Protein AF-A0A939BF11-F1 (afdb_monomer_lite)

Structure (mmCIF, N/CA/C/O backbone):
data_AF-A0A939BF11-F1
#
_entry.id   AF-A0A939BF11-F1
#
loop_
_atom_site.group_PDB
_atom_site.id
_atom_site.type_symbol
_atom_site.label_atom_id
_atom_site.label_alt_id
_atom_site.label_comp_id
_atom_site.label_asym_id
_atom_site.label_entity_id
_atom_site.label_seq_id
_atom_site.pdbx_PDB_ins_code
_atom_site.Cartn_x
_atom_site.Cartn_y
_atom_site.Cartn_z
_atom_site.occupancy
_atom_site.B_iso_or_equiv
_atom_site.auth_seq_id
_atom_site.auth_comp_id
_atom_site.auth_asym_id
_atom_site.auth_atom_id
_atom_site.pdbx_PDB_model_num
ATOM 1 N N . MET A 1 1 ? -31.293 -16.081 11.036 1.00 42.66 1 MET A N 1
ATOM 2 C CA . MET A 1 1 ? -32.173 -15.444 10.023 1.00 42.66 1 MET A CA 1
ATOM 3 C C . MET A 1 1 ? -31.661 -15.610 8.581 1.00 42.66 1 MET A C 1
ATOM 5 O O . MET A 1 1 ? -32.492 -15.721 7.694 1.00 42.66 1 MET A O 1
ATOM 9 N N . VAL A 1 2 ? -30.345 -15.715 8.330 1.00 49.19 2 VAL A N 1
ATOM 10 C CA . VAL A 1 2 ? -29.764 -15.869 6.970 1.00 49.19 2 VAL A CA 1
ATOM 11 C C . VAL A 1 2 ? -29.770 -17.318 6.437 1.00 49.19 2 VAL A C 1
ATOM 13 O O . VAL A 1 2 ? -30.058 -17.538 5.260 1.00 49.19 2 VAL A O 1
ATOM 16 N N . GLU A 1 3 ? -29.568 -18.320 7.301 1.00 48.88 3 GLU A N 1
ATOM 17 C CA . GLU A 1 3 ? -29.486 -19.747 6.908 1.00 48.88 3 GLU A CA 1
ATOM 18 C C . GLU A 1 3 ? -30.780 -20.322 6.309 1.00 48.88 3 GLU A C 1
ATOM 20 O O . GLU A 1 3 ? -30.761 -21.355 5.648 1.00 48.88 3 GLU A O 1
ATOM 25 N N . ARG A 1 4 ? -31.929 -19.668 6.527 1.00 52.56 4 ARG A N 1
ATOM 26 C CA . ARG A 1 4 ? -33.222 -20.146 6.006 1.00 52.56 4 ARG A CA 1
ATOM 27 C C . ARG A 1 4 ? -33.488 -19.730 4.555 1.00 52.56 4 ARG A C 1
ATOM 29 O O . ARG A 1 4 ? -34.309 -20.366 3.907 1.00 52.56 4 ARG A O 1
ATOM 36 N N . LYS A 1 5 ? -32.818 -18.688 4.043 1.00 56.88 5 LYS A N 1
ATOM 37 C CA . LYS A 1 5 ? -32.999 -18.187 2.662 1.00 56.88 5 LYS A CA 1
ATOM 38 C C . LYS A 1 5 ? -31.872 -18.588 1.708 1.00 56.88 5 LYS A C 1
ATOM 40 O O . LYS A 1 5 ? -32.089 -18.636 0.506 1.00 56.88 5 LYS A O 1
ATOM 45 N N . SER A 1 6 ? -30.688 -18.900 2.227 1.00 54.44 6 SER A N 1
ATOM 46 C CA . SER A 1 6 ? -29.538 -19.356 1.440 1.00 54.44 6 SER A CA 1
ATOM 47 C C . SER A 1 6 ? -29.041 -20.678 2.024 1.00 54.44 6 SER A C 1
ATOM 49 O O . SER A 1 6 ? -28.914 -20.790 3.238 1.00 54.44 6 SER A O 1
ATOM 51 N N . LYS A 1 7 ? -28.778 -21.698 1.192 1.00 74.25 7 LYS A N 1
ATOM 52 C CA . LYS A 1 7 ? -28.287 -23.030 1.623 1.00 74.25 7 LYS A CA 1
ATOM 53 C C . LYS A 1 7 ? -26.824 -22.997 2.117 1.00 74.25 7 LYS A C 1
ATOM 55 O O . LYS A 1 7 ? -26.063 -23.929 1.878 1.00 74.25 7 LYS A O 1
ATOM 60 N N . ILE A 1 8 ? -26.407 -21.913 2.763 1.00 78.44 8 ILE A N 1
ATOM 61 C CA . ILE A 1 8 ? -25.051 -21.696 3.261 1.00 78.44 8 ILE A CA 1
ATOM 62 C C . ILE A 1 8 ? -25.097 -21.865 4.779 1.00 78.44 8 ILE A C 1
ATOM 64 O O . ILE A 1 8 ? -25.836 -21.158 5.461 1.00 78.44 8 ILE A O 1
ATOM 68 N N . ARG A 1 9 ? -24.324 -22.822 5.299 1.00 72.62 9 ARG A N 1
ATOM 69 C CA . ARG A 1 9 ? -24.153 -23.036 6.743 1.00 72.62 9 ARG A CA 1
ATOM 70 C C . ARG A 1 9 ? -22.986 -22.195 7.248 1.00 72.62 9 ARG A C 1
ATOM 72 O O . ARG A 1 9 ? -21.929 -22.176 6.615 1.00 72.62 9 ARG A O 1
ATOM 79 N N . CYS A 1 10 ? -23.158 -21.527 8.385 1.00 71.44 10 CYS A N 1
ATOM 80 C CA . CYS A 1 10 ? -22.063 -20.798 9.021 1.00 71.44 10 CYS A CA 1
ATOM 81 C C . CYS A 1 10 ? -21.028 -21.774 9.604 1.00 71.44 10 CYS A C 1
ATOM 83 O O . CYS A 1 10 ? -21.376 -22.742 10.277 1.00 71.44 10 CYS A O 1
ATOM 85 N N . SER A 1 11 ? -19.742 -21.517 9.352 1.00 76.00 11 SER A N 1
ATOM 86 C CA . SER A 1 11 ? -18.645 -22.292 9.939 1.00 76.00 11 SER A CA 1
ATOM 87 C C . SER A 1 11 ? -18.362 -21.789 11.353 1.00 76.00 11 SER A C 1
ATOM 89 O O . SER A 1 11 ? -18.016 -20.624 11.539 1.00 76.00 11 SER A O 1
ATOM 91 N N . THR A 1 12 ? -18.469 -22.672 12.344 1.00 73.19 12 THR A N 1
ATOM 92 C CA . THR A 1 12 ? -18.171 -22.364 13.753 1.00 73.19 12 THR A CA 1
ATOM 93 C C . THR A 1 12 ? -16.690 -22.074 13.996 1.00 73.19 12 THR A C 1
ATOM 95 O O . THR A 1 12 ? -16.358 -21.326 14.907 1.00 73.19 12 THR A O 1
ATOM 98 N N . GLU A 1 13 ? -15.797 -22.616 13.164 1.00 67.88 13 GLU A N 1
ATOM 99 C CA . GLU A 1 13 ? -14.354 -22.351 13.238 1.00 67.88 13 GLU A CA 1
ATOM 100 C C . GLU A 1 13 ? -13.993 -20.956 12.718 1.00 67.88 13 GLU A C 1
ATOM 102 O O . GLU A 1 13 ? -13.121 -20.288 13.268 1.00 67.88 13 GLU A O 1
ATOM 107 N N . LYS A 1 14 ? -14.671 -20.496 11.660 1.00 70.88 14 LYS A N 1
ATOM 108 C CA . LYS A 1 14 ? -14.382 -19.203 11.017 1.00 70.88 14 LYS A CA 1
ATOM 109 C C . LYS A 1 14 ? -15.151 -18.039 11.634 1.00 70.88 14 LYS A C 1
ATOM 111 O O . LYS A 1 14 ? -14.818 -16.886 11.375 1.00 70.88 14 LYS A O 1
ATOM 116 N N . THR A 1 15 ? -16.201 -18.312 12.405 1.00 76.38 15 THR A N 1
ATOM 117 C CA . THR A 1 15 ? -17.088 -17.288 12.964 1.00 76.38 15 THR A CA 1
ATOM 118 C C . THR A 1 15 ? -17.150 -17.426 14.481 1.00 76.38 15 THR A C 1
ATOM 120 O O . THR A 1 15 ? -17.854 -18.281 15.011 1.00 76.38 15 THR A O 1
ATOM 123 N N . LYS A 1 16 ? -16.418 -16.553 15.182 1.00 82.88 16 LYS A N 1
ATOM 124 C CA . LYS A 1 16 ? -16.353 -16.487 16.648 1.00 82.88 16 LYS A CA 1
ATOM 125 C C . LYS A 1 16 ? -16.749 -15.088 17.128 1.00 82.88 16 LYS A C 1
ATOM 127 O O . LYS A 1 16 ? -16.411 -14.094 16.490 1.00 82.88 16 LYS A O 1
ATOM 132 N N . ILE A 1 17 ? -17.441 -15.013 18.266 1.00 85.00 17 ILE A N 1
ATOM 133 C CA . ILE A 1 17 ? -17.660 -13.754 18.993 1.00 85.00 17 ILE A CA 1
ATOM 134 C C . ILE A 1 17 ? -16.383 -13.438 19.780 1.00 85.00 17 ILE A C 1
ATOM 136 O O . ILE A 1 17 ? -15.921 -14.266 20.565 1.00 85.00 17 ILE A O 1
ATOM 140 N N . ILE A 1 18 ? -15.806 -12.259 19.549 1.00 86.19 18 ILE A N 1
ATOM 141 C CA . ILE A 1 18 ? -14.527 -11.837 20.133 1.00 86.19 18 ILE A CA 1
ATOM 142 C C . ILE A 1 18 ? -14.753 -10.561 20.945 1.00 86.19 18 ILE A C 1
ATOM 144 O O . ILE A 1 18 ? -15.409 -9.630 20.475 1.00 86.19 18 ILE A O 1
ATOM 148 N N . ASP A 1 19 ? -14.186 -10.509 22.149 1.00 89.88 19 ASP A N 1
ATOM 149 C CA . ASP A 1 19 ? -14.108 -9.282 22.937 1.00 89.88 19 ASP A CA 1
ATOM 150 C C . ASP A 1 19 ? -12.901 -8.447 22.478 1.00 89.88 19 ASP A C 1
ATOM 152 O O . ASP A 1 19 ? -11.744 -8.790 22.720 1.00 89.88 19 ASP A O 1
ATOM 156 N N . LEU A 1 20 ? -13.179 -7.322 21.816 1.00 89.94 20 LEU A N 1
ATOM 157 C CA . LEU A 1 20 ? -12.156 -6.415 21.288 1.00 89.94 20 LEU A CA 1
ATOM 158 C C . LEU A 1 20 ? -11.329 -5.722 22.381 1.00 89.94 20 LEU A C 1
ATOM 160 O O . LEU A 1 20 ? -10.329 -5.082 22.057 1.00 89.94 20 LEU A O 1
ATOM 164 N N . SER A 1 21 ? -11.742 -5.775 23.651 1.00 85.88 21 SER A N 1
ATOM 165 C CA . SER A 1 21 ? -10.962 -5.216 24.760 1.00 85.88 21 SER A CA 1
ATOM 166 C C . SER A 1 21 ? -9.764 -6.090 25.140 1.00 85.88 21 SER A C 1
ATOM 168 O O . SER A 1 21 ? -8.775 -5.575 25.670 1.00 85.88 21 SER A O 1
ATOM 170 N N . THR A 1 22 ? -9.823 -7.386 24.823 1.00 85.12 22 THR A N 1
ATOM 171 C CA . THR A 1 22 ? -8.813 -8.385 25.190 1.00 85.12 22 THR A CA 1
ATOM 172 C C . THR A 1 22 ? -8.038 -8.886 23.973 1.00 85.12 22 THR A C 1
ATOM 174 O O . THR A 1 22 ? -6.806 -8.925 24.005 1.00 85.12 22 THR A O 1
ATOM 177 N N . GLU A 1 23 ? -8.734 -9.197 22.879 1.00 89.50 23 GLU A N 1
ATOM 178 C CA . GLU A 1 23 ? -8.167 -9.837 21.690 1.00 89.50 23 GLU A CA 1
ATOM 179 C C . GLU A 1 23 ? -8.281 -8.954 20.436 1.00 89.50 23 GLU A C 1
ATOM 181 O O . GLU A 1 23 ? -9.104 -8.041 20.341 1.00 89.50 23 GLU A O 1
ATOM 186 N N . PHE A 1 24 ? -7.421 -9.219 19.448 1.00 91.69 24 PHE A N 1
ATOM 187 C CA . PHE A 1 24 ? -7.563 -8.634 18.116 1.00 91.69 24 PHE A CA 1
ATOM 188 C C . PHE A 1 24 ? -8.603 -9.421 17.322 1.00 91.69 24 PHE A C 1
ATOM 190 O O . PHE A 1 24 ? -8.501 -10.639 17.208 1.00 91.69 24 PHE A O 1
ATOM 197 N N . ALA A 1 25 ? -9.555 -8.721 16.713 1.00 92.06 25 ALA A N 1
ATOM 198 C CA . ALA A 1 25 ? -10.350 -9.296 15.637 1.00 92.06 25 ALA A CA 1
ATOM 199 C C . ALA A 1 25 ? -9.620 -9.111 14.307 1.00 92.06 25 ALA A C 1
ATOM 201 O O . ALA A 1 25 ? -9.009 -8.064 14.075 1.00 92.06 25 ALA A O 1
ATOM 202 N N . GLU A 1 26 ? -9.720 -10.104 13.426 1.00 92.25 26 GLU A N 1
ATOM 203 C CA . GLU A 1 26 ? -9.163 -10.050 12.078 1.00 92.25 26 GLU A CA 1
ATOM 204 C C . GLU A 1 26 ? -10.272 -10.079 11.030 1.00 92.25 26 GLU A C 1
ATOM 206 O O . GLU A 1 26 ? -11.210 -10.872 11.109 1.00 92.25 26 GLU A O 1
ATOM 211 N N . PHE A 1 27 ? -10.174 -9.201 10.035 1.00 90.50 27 PHE A N 1
ATOM 212 C CA . PHE A 1 27 ? -11.134 -9.130 8.941 1.00 90.50 27 PHE A CA 1
ATOM 213 C C . PHE A 1 27 ? -10.505 -8.481 7.707 1.00 90.50 27 PHE A C 1
ATOM 215 O O . PHE A 1 27 ? -9.878 -7.428 7.807 1.00 90.50 27 PHE A O 1
ATOM 222 N N . LEU A 1 28 ? -10.667 -9.103 6.532 1.00 92.00 28 LEU A N 1
ATOM 223 C CA . LEU A 1 28 ? -10.177 -8.598 5.234 1.00 92.00 28 LEU A CA 1
ATOM 224 C C . LEU A 1 28 ? -8.696 -8.164 5.231 1.00 92.00 28 LEU A C 1
ATOM 226 O O . LEU A 1 28 ? -8.300 -7.201 4.569 1.00 92.00 28 LEU A O 1
ATOM 230 N N . GLY A 1 29 ? -7.859 -8.880 5.984 1.00 92.56 29 GLY A N 1
ATOM 231 C CA . GLY A 1 29 ? -6.430 -8.597 6.101 1.00 92.56 29 GLY A CA 1
ATOM 232 C C . GLY A 1 29 ? -6.078 -7.447 7.052 1.00 92.56 29 GLY A C 1
ATOM 233 O O . GLY A 1 29 ? -4.902 -7.086 7.139 1.00 92.56 29 GLY A O 1
ATOM 234 N N . PHE A 1 30 ? -7.051 -6.896 7.775 1.00 95.00 30 PHE A N 1
ATOM 235 C CA . PHE A 1 30 ? -6.853 -5.986 8.900 1.00 95.00 30 PHE A CA 1
ATOM 236 C C . PHE A 1 30 ? -6.968 -6.747 10.212 1.00 95.00 30 PHE A C 1
ATOM 238 O O . PHE A 1 30 ? -7.735 -7.702 10.305 1.00 95.00 30 PHE A O 1
ATOM 245 N N . LYS A 1 31 ? -6.263 -6.275 11.237 1.00 94.94 31 LYS A N 1
ATOM 246 C CA . LYS A 1 31 ? -6.509 -6.678 12.619 1.00 94.94 31 LYS A CA 1
ATOM 247 C C . LYS A 1 31 ? -6.709 -5.454 13.490 1.00 94.94 31 LYS A C 1
ATOM 249 O O . LYS A 1 31 ? -6.010 -4.455 13.323 1.00 94.94 31 LYS A O 1
ATOM 254 N N . PHE A 1 32 ? -7.679 -5.489 14.388 1.00 94.50 32 PHE A N 1
ATOM 255 C CA . PHE A 1 32 ? -8.021 -4.329 15.202 1.00 94.50 32 PHE A CA 1
ATOM 256 C C . PHE A 1 32 ? -8.504 -4.735 16.587 1.00 94.50 32 PHE A C 1
ATOM 258 O O . PHE A 1 32 ? -9.069 -5.810 16.776 1.00 94.50 32 PHE A O 1
ATOM 265 N N . LYS A 1 33 ? -8.261 -3.858 17.558 1.00 93.94 33 LYS A N 1
ATOM 266 C CA . LYS A 1 33 ? -8.737 -4.017 18.933 1.00 93.94 33 LYS A CA 1
ATOM 267 C C . LYS A 1 33 ? -9.081 -2.674 19.553 1.00 93.94 33 LYS A C 1
ATOM 269 O O . LYS A 1 33 ? -8.696 -1.615 19.048 1.00 93.94 33 LYS A O 1
ATOM 274 N N . LEU A 1 34 ? -9.776 -2.714 20.678 1.00 91.75 34 LEU A N 1
ATOM 275 C CA . LEU A 1 34 ? -10.035 -1.542 21.491 1.00 91.75 34 LEU A CA 1
ATOM 276 C C . LEU A 1 34 ? -8.766 -1.173 22.269 1.00 91.75 34 LEU A C 1
ATOM 278 O O . LEU A 1 34 ? -8.185 -1.992 22.976 1.00 91.75 34 LEU A O 1
ATOM 282 N N . SER A 1 35 ? -8.321 0.074 22.138 1.00 85.44 35 SER A N 1
ATOM 283 C CA . SER A 1 35 ? -7.173 0.600 22.873 1.00 85.44 35 SER A CA 1
ATOM 284 C C . SER A 1 35 ? -7.586 1.720 23.820 1.00 85.44 35 SER A C 1
ATOM 286 O O . SER A 1 35 ? -8.338 2.635 23.466 1.00 85.44 35 SER A O 1
ATOM 288 N N . ASN A 1 36 ? -7.039 1.664 25.033 1.00 79.69 36 ASN A N 1
ATOM 289 C CA . ASN A 1 36 ? -7.216 2.693 26.048 1.00 79.69 36 ASN A CA 1
ATOM 290 C C . ASN A 1 36 ? -6.130 3.745 25.870 1.00 79.69 36 ASN A C 1
ATOM 292 O O . ASN A 1 36 ? -5.058 3.652 26.470 1.00 79.69 36 ASN A O 1
ATOM 296 N N . ARG A 1 37 ? -6.389 4.761 25.045 1.00 67.88 37 ARG A N 1
ATOM 297 C CA . ARG A 1 37 ? -5.476 5.902 24.957 1.00 67.88 37 ARG A CA 1
ATOM 298 C C . ARG A 1 37 ? -5.873 6.950 25.986 1.00 67.88 37 ARG A C 1
ATOM 300 O O . ARG A 1 37 ? -6.991 7.465 25.998 1.00 67.88 37 ARG A O 1
ATOM 307 N N . VAL A 1 38 ? -4.932 7.282 26.864 1.00 60.97 38 VAL A N 1
ATOM 308 C CA . VAL A 1 38 ? -5.088 8.404 27.790 1.00 60.97 38 VAL A CA 1
ATOM 309 C C . VAL A 1 38 ? -4.834 9.684 27.007 1.00 60.97 38 VAL A C 1
ATOM 311 O O . VAL A 1 38 ? -3.722 9.923 26.535 1.00 60.97 38 VAL A O 1
ATOM 314 N N . LYS A 1 39 ? -5.861 10.523 26.866 1.00 54.06 39 LYS A N 1
ATOM 315 C CA . LYS A 1 39 ? -5.674 11.873 26.345 1.00 54.06 39 LYS A CA 1
ATOM 316 C C . LYS A 1 39 ? -5.118 12.721 27.483 1.00 54.06 39 LYS A C 1
ATOM 318 O O . LYS A 1 39 ? -5.833 13.070 28.421 1.00 54.06 39 LYS A O 1
ATOM 323 N N . VAL A 1 40 ? -3.826 13.025 27.410 1.00 57.66 40 VAL A N 1
ATOM 324 C CA . VAL A 1 40 ? -3.188 13.975 28.322 1.00 57.66 40 VAL A CA 1
ATOM 325 C C . VAL A 1 40 ? -3.377 15.367 27.733 1.00 57.66 40 VAL A C 1
ATOM 327 O O . VAL A 1 40 ? -2.741 15.732 26.748 1.00 57.66 40 VAL A O 1
ATOM 330 N N . THR A 1 41 ? -4.290 16.142 28.311 1.00 61.50 41 THR A N 1
ATOM 331 C CA . THR A 1 41 ? -4.373 17.587 28.061 1.00 61.50 41 THR A CA 1
ATOM 332 C C . THR A 1 41 ? -3.770 18.348 29.233 1.00 61.50 41 THR A C 1
ATOM 334 O O . THR A 1 41 ? -3.761 17.841 30.351 1.00 61.50 41 THR A O 1
ATOM 337 N N . ARG A 1 42 ? -3.314 19.590 29.004 1.00 58.28 42 ARG A N 1
ATOM 338 C CA . ARG A 1 42 ? -2.749 20.465 30.055 1.00 58.28 42 ARG A CA 1
ATOM 339 C C . ARG A 1 42 ? -3.650 20.621 31.296 1.00 58.28 42 ARG A C 1
ATOM 341 O O . ARG A 1 42 ? -3.143 20.992 32.342 1.00 58.28 42 ARG A O 1
ATOM 348 N N . LYS A 1 43 ? -4.960 20.358 31.179 1.00 61.72 43 LYS A N 1
ATOM 349 C CA . LYS A 1 43 ? -5.965 20.557 32.239 1.00 61.72 43 LYS A CA 1
ATOM 350 C C . LYS A 1 43 ? -6.625 19.275 32.766 1.00 61.72 43 LYS A C 1
ATOM 352 O O . LYS A 1 43 ? -7.254 19.328 33.814 1.00 61.72 43 LYS A O 1
ATOM 357 N N . SER A 1 44 ? -6.507 18.133 32.085 1.00 57.16 44 SER A N 1
ATOM 358 C CA . SER A 1 44 ? -7.071 16.865 32.573 1.00 57.16 44 SER A CA 1
ATOM 359 C C . SER A 1 44 ? -6.503 15.647 31.843 1.00 57.16 44 SER A C 1
ATOM 361 O O . SER A 1 44 ? -6.084 15.719 30.680 1.00 57.16 44 SER A O 1
ATOM 363 N N . LYS A 1 45 ? -6.506 14.512 32.551 1.00 63.75 45 LYS A N 1
ATOM 364 C CA . LYS A 1 45 ? -6.289 13.176 31.992 1.00 63.75 45 LYS A CA 1
ATOM 365 C C . LYS A 1 45 ? -7.657 12.518 31.825 1.00 63.75 45 LYS A C 1
ATOM 367 O O . LYS A 1 45 ? -8.262 12.130 32.819 1.00 63.75 45 LYS A O 1
ATOM 372 N N . SER A 1 46 ? -8.143 12.385 30.593 1.00 67.94 46 SER A N 1
ATOM 373 C CA . SER A 1 46 ? -9.359 11.615 30.303 1.00 67.94 46 SER A CA 1
ATOM 374 C C . SER A 1 46 ? -9.018 10.356 29.507 1.00 67.94 46 SER A C 1
ATOM 376 O O . SER A 1 46 ? -8.186 10.371 28.594 1.00 67.94 46 SER A O 1
ATOM 378 N N . LYS A 1 47 ? -9.624 9.227 29.888 1.00 68.69 47 LYS A N 1
ATO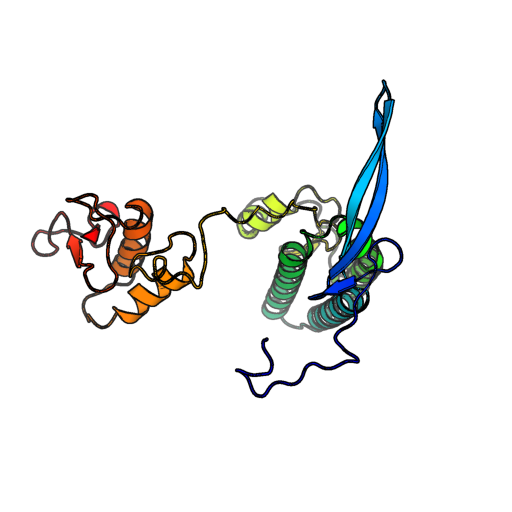M 379 C CA . LYS A 1 47 ? -9.494 7.963 29.154 1.00 68.69 47 LYS A CA 1
ATOM 380 C C . LYS A 1 47 ? -10.431 8.014 27.948 1.00 68.69 47 LYS A C 1
ATOM 382 O O . LYS A 1 47 ? -11.618 8.273 28.119 1.00 68.69 47 LYS A O 1
ATOM 387 N N . LYS A 1 48 ? -9.905 7.777 26.743 1.00 79.06 48 LYS A N 1
ATOM 388 C CA . LYS A 1 48 ? -10.711 7.624 25.528 1.00 79.06 48 LYS A CA 1
ATOM 389 C C . LYS A 1 48 ? -10.438 6.259 24.908 1.00 79.06 48 LYS A C 1
ATOM 391 O O . LYS A 1 48 ? -9.284 5.877 24.718 1.00 79.06 48 LYS A O 1
ATOM 396 N N . TYR A 1 49 ? -11.512 5.558 24.573 1.00 80.75 49 TYR A N 1
ATOM 397 C CA . TYR A 1 49 ? -11.443 4.327 23.803 1.00 80.75 49 TYR A CA 1
ATOM 398 C C . TYR A 1 49 ? -11.268 4.668 22.321 1.00 80.75 49 TYR A C 1
ATOM 400 O O . TYR A 1 49 ? -12.011 5.484 21.769 1.00 80.75 49 TYR A O 1
ATOM 408 N N . ILE A 1 50 ? -10.244 4.094 21.695 1.00 84.12 50 ILE A N 1
ATOM 409 C CA . ILE A 1 50 ? -9.934 4.276 20.273 1.00 84.12 50 ILE A CA 1
ATOM 410 C C . ILE A 1 50 ? -9.653 2.901 19.678 1.00 84.12 50 ILE A C 1
ATOM 412 O O . ILE A 1 50 ? -8.982 2.083 20.306 1.00 84.12 50 ILE A O 1
ATOM 416 N N . ILE A 1 51 ? -10.134 2.654 18.463 1.00 87.44 51 ILE A N 1
ATOM 417 C CA . ILE A 1 51 ? -9.783 1.447 17.715 1.00 87.44 51 ILE A CA 1
ATOM 418 C C . ILE A 1 51 ? -8.320 1.560 17.277 1.00 87.44 51 ILE A C 1
ATOM 420 O O . ILE A 1 51 ? -7.956 2.488 16.555 1.00 87.44 51 ILE A O 1
ATOM 424 N N . ASP A 1 52 ? -7.487 0.622 17.718 1.00 90.25 52 ASP A N 1
ATOM 425 C CA . ASP A 1 52 ? -6.117 0.469 17.235 1.00 90.25 52 ASP A CA 1
ATOM 426 C C . ASP A 1 52 ? -6.113 -0.582 16.131 1.00 90.25 52 ASP A C 1
ATOM 428 O O . ASP A 1 52 ? -6.309 -1.773 16.386 1.00 90.25 52 ASP A O 1
ATOM 432 N N . SER A 1 53 ? -5.977 -0.116 14.891 1.00 93.81 53 SER A N 1
ATOM 433 C CA . SER A 1 53 ? -6.035 -0.947 13.695 1.00 93.81 53 SER A CA 1
ATOM 434 C C . SER A 1 53 ? -4.667 -1.093 13.043 1.00 93.81 53 SER A C 1
ATOM 436 O O . SER A 1 53 ? -3.889 -0.144 12.919 1.00 93.81 53 SER A O 1
ATOM 438 N N . HIS A 1 54 ? -4.410 -2.313 12.596 1.00 95.69 54 HIS A N 1
ATOM 439 C CA . HIS A 1 54 ? -3.159 -2.802 12.050 1.00 95.69 54 HIS A CA 1
ATOM 440 C C . HIS A 1 54 ? -3.416 -3.611 10.782 1.00 95.69 54 HIS A C 1
ATOM 442 O O . HIS A 1 54 ? -4.531 -4.067 10.511 1.00 95.69 54 HIS A O 1
ATOM 448 N N . VAL A 1 55 ? -2.351 -3.839 10.026 1.00 96.75 55 VAL A N 1
ATOM 449 C CA . VAL A 1 55 ? -2.347 -4.860 8.974 1.00 96.75 55 VAL A CA 1
ATOM 450 C C . VAL A 1 55 ? -2.154 -6.229 9.634 1.00 96.75 55 VAL A C 1
ATOM 452 O O . VAL A 1 55 ? -1.322 -6.365 10.532 1.00 96.75 55 VAL A O 1
ATOM 455 N N . SER A 1 56 ? -2.937 -7.231 9.227 1.00 96.31 56 SER A N 1
ATOM 456 C CA . SER A 1 56 ? -2.796 -8.606 9.737 1.00 96.31 56 SER A CA 1
ATOM 457 C C . SER A 1 56 ? -1.407 -9.171 9.428 1.00 96.31 56 SER A C 1
ATOM 459 O O . SER A 1 56 ? -0.772 -8.800 8.433 1.00 96.31 56 SER A O 1
ATOM 461 N N . ASP A 1 57 ? -0.926 -10.082 10.272 1.00 95.88 57 ASP A N 1
ATOM 462 C CA . ASP A 1 57 ? 0.420 -10.642 10.105 1.00 95.88 57 ASP A CA 1
ATOM 463 C C . ASP A 1 57 ? 0.512 -11.503 8.837 1.00 95.88 57 ASP A C 1
ATOM 465 O O . ASP A 1 57 ? 1.516 -11.454 8.120 1.00 95.88 57 ASP A O 1
ATOM 469 N N . GLU A 1 58 ? -0.569 -12.211 8.497 1.00 94.94 58 GLU A N 1
ATOM 470 C CA . GLU A 1 58 ? -0.684 -12.959 7.245 1.00 94.94 58 GLU A CA 1
ATOM 471 C C . GLU A 1 58 ? -0.610 -12.030 6.025 1.00 94.94 58 GLU A C 1
ATOM 473 O O . GLU A 1 58 ? 0.153 -12.284 5.089 1.00 94.94 58 GLU A O 1
ATOM 478 N N . ALA A 1 59 ? -1.326 -10.900 6.046 1.00 96.38 59 ALA A N 1
ATOM 479 C CA . ALA A 1 59 ? -1.248 -9.923 4.965 1.00 96.38 59 ALA A CA 1
ATOM 480 C C . ALA A 1 59 ? 0.158 -9.320 4.832 1.00 96.38 59 ALA A C 1
ATOM 482 O O . ALA A 1 59 ? 0.662 -9.204 3.714 1.00 96.38 59 ALA A O 1
ATOM 483 N N . LEU A 1 60 ? 0.828 -8.980 5.941 1.00 96.81 60 LEU A N 1
ATOM 484 C CA . LEU A 1 60 ? 2.206 -8.472 5.909 1.00 96.81 60 LEU A CA 1
ATOM 485 C C . LEU A 1 60 ? 3.177 -9.490 5.305 1.00 96.81 60 LEU A C 1
ATOM 487 O O . LEU A 1 60 ? 4.022 -9.117 4.484 1.00 96.81 60 LEU A O 1
ATOM 491 N N . LYS A 1 61 ? 3.040 -10.771 5.667 1.00 96.94 61 LYS A N 1
ATOM 492 C CA . LYS A 1 61 ? 3.832 -11.862 5.088 1.00 96.94 61 LYS A CA 1
ATOM 493 C C . LYS A 1 61 ? 3.591 -11.972 3.581 1.00 96.94 61 LYS A C 1
ATOM 495 O O . LYS A 1 61 ? 4.549 -11.939 2.809 1.00 96.94 61 LYS A O 1
ATOM 500 N N . ASN A 1 62 ? 2.329 -11.981 3.158 1.00 96.88 62 ASN A N 1
ATOM 501 C CA . ASN A 1 62 ? 1.949 -12.057 1.747 1.00 96.88 62 ASN A CA 1
ATOM 502 C C . ASN A 1 62 ? 2.469 -10.858 0.933 1.00 96.88 62 ASN A C 1
ATOM 504 O O . ASN A 1 62 ? 2.966 -11.031 -0.182 1.00 96.88 62 ASN A O 1
ATOM 508 N N . ILE A 1 63 ? 2.402 -9.640 1.481 1.00 97.31 63 ILE A N 1
ATOM 509 C CA . ILE A 1 63 ? 2.967 -8.429 0.859 1.00 97.31 63 ILE A CA 1
ATOM 510 C C . ILE A 1 63 ? 4.480 -8.578 0.692 1.00 97.31 63 ILE A C 1
ATOM 512 O O . ILE A 1 63 ? 5.006 -8.335 -0.397 1.00 97.31 63 ILE A O 1
ATOM 516 N N . LYS A 1 64 ? 5.181 -9.004 1.751 1.00 97.56 64 LYS A N 1
ATOM 517 C CA . LYS A 1 64 ? 6.636 -9.193 1.731 1.00 97.56 64 LYS A CA 1
ATOM 518 C C . LYS A 1 64 ? 7.051 -10.200 0.662 1.00 97.56 64 LYS A C 1
ATOM 520 O O . LYS A 1 64 ? 7.935 -9.896 -0.135 1.00 97.56 64 LYS A O 1
ATOM 525 N N . GLU A 1 65 ? 6.395 -11.356 0.603 1.00 97.62 65 GLU A N 1
ATOM 526 C CA . GLU A 1 65 ? 6.680 -12.399 -0.389 1.00 97.62 65 GLU A CA 1
ATOM 527 C C . GLU A 1 65 ? 6.436 -11.920 -1.824 1.00 97.62 65 GLU A C 1
ATOM 529 O O . GLU A 1 65 ? 7.283 -12.124 -2.696 1.00 97.62 65 GLU A O 1
ATOM 534 N N . LYS A 1 66 ? 5.316 -11.230 -2.070 1.00 97.75 66 LYS A N 1
ATOM 535 C CA . LYS A 1 66 ? 4.997 -10.660 -3.387 1.00 97.75 66 LYS A CA 1
ATOM 536 C C . LYS A 1 66 ? 6.046 -9.643 -3.839 1.00 97.75 66 LYS A C 1
ATOM 538 O O . LYS A 1 66 ? 6.517 -9.712 -4.971 1.00 97.75 66 LYS A O 1
ATOM 543 N N . LEU A 1 67 ? 6.448 -8.730 -2.954 1.00 97.50 67 LEU A N 1
ATOM 544 C CA . LEU A 1 67 ? 7.475 -7.733 -3.267 1.00 97.50 67 LEU A CA 1
ATOM 545 C C . LEU A 1 67 ? 8.853 -8.375 -3.446 1.00 97.50 67 LEU A C 1
ATOM 547 O O . LEU A 1 67 ? 9.604 -7.959 -4.321 1.00 97.50 67 LEU A O 1
ATOM 551 N N . TYR A 1 68 ? 9.180 -9.415 -2.677 1.00 97.44 68 TYR A N 1
ATOM 552 C CA . TYR A 1 68 ? 10.427 -10.164 -2.842 1.00 97.44 68 TYR A CA 1
ATOM 553 C C . TYR A 1 68 ? 10.523 -10.815 -4.217 1.00 97.44 68 TYR A C 1
ATOM 555 O O . TYR A 1 68 ? 11.542 -10.636 -4.879 1.00 97.44 68 TYR A O 1
ATOM 563 N N . LYS A 1 69 ? 9.465 -11.514 -4.645 1.00 97.19 69 LYS A N 1
ATOM 564 C CA . LYS A 1 69 ? 9.390 -12.130 -5.977 1.00 97.19 69 LYS A CA 1
ATOM 565 C C . LYS A 1 69 ? 9.532 -11.082 -7.077 1.00 97.19 69 LYS A C 1
ATOM 567 O O . LYS A 1 69 ? 10.287 -11.288 -8.020 1.00 97.19 69 LYS A O 1
ATOM 572 N N . GLN A 1 70 ? 8.873 -9.934 -6.921 1.00 96.75 70 GLN A N 1
ATOM 573 C CA . GLN A 1 70 ? 8.979 -8.851 -7.895 1.00 96.75 70 GLN A CA 1
ATOM 574 C C . GLN A 1 70 ? 10.389 -8.246 -7.950 1.00 96.75 70 GLN A C 1
ATOM 576 O O . GLN A 1 70 ? 10.877 -7.948 -9.033 1.00 96.75 70 GLN A O 1
ATOM 581 N N . ILE A 1 71 ? 11.065 -8.078 -6.809 1.00 95.44 71 ILE A N 1
ATOM 582 C CA . ILE A 1 71 ? 12.452 -7.584 -6.775 1.00 95.44 71 ILE A CA 1
ATOM 583 C C . ILE A 1 71 ? 13.405 -8.579 -7.439 1.00 95.44 71 ILE A C 1
ATOM 585 O O . ILE A 1 71 ? 14.293 -8.157 -8.176 1.00 95.44 71 ILE A O 1
ATOM 589 N N . ASP A 1 72 ? 13.219 -9.879 -7.201 1.00 95.12 72 ASP A N 1
ATOM 590 C CA . ASP A 1 72 ? 14.015 -10.908 -7.872 1.00 95.12 72 ASP A CA 1
ATOM 591 C C . ASP A 1 72 ? 13.781 -10.864 -9.392 1.00 95.12 72 ASP A C 1
ATOM 593 O O . ASP A 1 72 ? 14.745 -10.876 -10.151 1.00 95.12 72 ASP A O 1
ATOM 597 N N . TYR A 1 73 ? 12.531 -10.688 -9.836 1.00 94.62 73 TYR A N 1
ATOM 598 C CA . TYR A 1 73 ? 12.196 -10.537 -11.255 1.00 94.62 73 TYR A CA 1
ATOM 599 C C . TYR A 1 73 ? 12.825 -9.288 -11.897 1.00 94.62 73 TYR A C 1
ATOM 601 O O . TYR A 1 73 ? 13.355 -9.368 -13.005 1.00 94.62 73 TYR A O 1
ATOM 609 N N . ILE A 1 74 ? 12.833 -8.148 -11.192 1.00 92.62 74 ILE A N 1
ATOM 610 C CA . ILE A 1 74 ? 13.512 -6.924 -11.654 1.00 92.62 74 ILE A CA 1
ATOM 611 C C . ILE A 1 74 ? 15.007 -7.187 -11.867 1.00 92.62 74 ILE A C 1
ATOM 613 O O . ILE A 1 74 ? 15.563 -6.739 -12.865 1.00 92.62 74 ILE A O 1
ATOM 617 N N . ALA A 1 75 ? 15.654 -7.917 -10.955 1.00 89.44 75 ALA A N 1
ATOM 618 C CA . ALA A 1 75 ? 17.085 -8.202 -11.040 1.00 89.44 75 ALA A CA 1
ATOM 619 C C . ALA A 1 75 ? 17.446 -9.155 -12.194 1.00 89.44 75 ALA A C 1
ATOM 621 O O . ALA A 1 75 ? 18.562 -9.108 -12.697 1.00 89.44 75 ALA A O 1
ATOM 622 N N . THR A 1 76 ? 16.516 -10.013 -12.618 1.00 89.25 76 THR A N 1
ATOM 623 C CA . THR A 1 76 ? 16.712 -10.939 -13.748 1.00 89.25 76 THR A CA 1
ATOM 624 C C . THR A 1 76 ? 16.331 -10.355 -15.107 1.00 89.25 76 THR A C 1
ATOM 626 O O . THR A 1 76 ? 16.521 -11.015 -16.125 1.00 89.25 76 THR A O 1
ATOM 629 N N . ALA A 1 77 ? 15.752 -9.153 -15.147 1.00 85.31 77 ALA A N 1
ATOM 630 C CA . ALA A 1 77 ? 15.317 -8.535 -16.393 1.00 85.31 77 ALA A CA 1
ATOM 631 C C . ALA A 1 77 ? 16.539 -8.144 -17.243 1.00 85.31 77 ALA A C 1
ATOM 633 O O . ALA A 1 77 ? 17.295 -7.252 -16.868 1.00 85.31 77 ALA A O 1
ATOM 634 N N . GLY A 1 78 ? 16.732 -8.823 -18.379 1.00 74.06 78 GLY A N 1
ATOM 635 C CA . GLY A 1 78 ? 17.880 -8.597 -19.266 1.00 74.06 78 GLY A CA 1
ATOM 636 C C . GLY A 1 78 ? 17.758 -7.342 -20.136 1.00 74.06 78 GLY A C 1
ATOM 637 O O . GLY A 1 78 ? 18.756 -6.671 -20.387 1.00 74.06 78 GLY A O 1
ATOM 638 N N . ASP A 1 79 ? 16.537 -6.982 -20.546 1.00 87.25 79 ASP A N 1
ATOM 639 C CA . ASP A 1 79 ? 16.296 -5.846 -21.442 1.00 87.25 79 ASP A CA 1
ATOM 640 C C . ASP A 1 79 ? 15.855 -4.596 -20.681 1.00 87.25 79 ASP A C 1
ATOM 642 O O . ASP A 1 79 ? 14.982 -4.660 -19.810 1.00 87.25 79 ASP A O 1
ATOM 646 N N . ASN A 1 80 ? 16.335 -3.421 -21.103 1.00 84.56 80 ASN A N 1
ATOM 647 C CA . ASN A 1 80 ? 15.946 -2.135 -20.510 1.00 84.56 80 ASN A CA 1
ATOM 648 C C . ASN A 1 80 ? 14.421 -1.919 -20.489 1.00 84.56 80 ASN A C 1
ATOM 650 O O . ASN A 1 80 ? 13.880 -1.420 -19.506 1.00 84.56 80 ASN A O 1
ATOM 654 N N . THR A 1 81 ? 13.696 -2.316 -21.535 1.00 87.81 81 THR A N 1
ATOM 655 C CA . THR A 1 81 ? 12.232 -2.159 -21.593 1.00 87.81 81 THR A CA 1
ATOM 656 C C . THR A 1 81 ? 11.522 -3.045 -20.568 1.00 87.81 81 THR A C 1
ATOM 658 O O . THR A 1 81 ? 10.603 -2.591 -19.882 1.00 87.81 81 THR A O 1
ATOM 661 N N . THR A 1 82 ? 11.962 -4.296 -20.423 1.00 90.69 82 THR A N 1
ATOM 662 C CA . THR A 1 82 ? 11.418 -5.245 -19.440 1.00 90.69 82 THR A CA 1
ATOM 663 C C . THR A 1 82 ? 11.744 -4.820 -18.013 1.00 90.69 82 THR A C 1
ATOM 665 O O . THR A 1 82 ? 10.860 -4.829 -17.158 1.00 90.69 82 THR A O 1
ATOM 668 N N . PHE A 1 83 ? 12.962 -4.328 -17.780 1.00 90.12 83 PHE A N 1
ATOM 669 C CA . PHE A 1 83 ? 13.393 -3.759 -16.508 1.00 90.12 83 PHE A CA 1
ATOM 670 C C . PHE A 1 83 ? 12.514 -2.574 -16.094 1.00 90.12 83 PHE A C 1
ATOM 672 O O . PHE A 1 83 ? 12.012 -2.514 -14.969 1.00 90.12 83 PHE A O 1
ATOM 679 N N . HIS A 1 84 ? 12.254 -1.656 -17.032 1.00 89.88 84 HIS A N 1
ATOM 680 C CA . HIS A 1 84 ? 11.398 -0.494 -16.791 1.00 89.88 84 HIS A CA 1
ATOM 681 C C . HIS A 1 84 ? 9.972 -0.907 -16.414 1.00 89.88 84 HIS A C 1
ATOM 683 O O . HIS A 1 84 ? 9.438 -0.442 -15.403 1.00 89.88 84 HIS A O 1
ATOM 689 N N . LYS A 1 85 ? 9.380 -1.839 -17.171 1.00 92.44 85 LYS A N 1
ATOM 690 C CA . LYS A 1 85 ? 8.054 -2.402 -16.870 1.00 92.44 85 LYS A CA 1
ATOM 691 C C . LYS A 1 85 ? 8.025 -3.100 -15.508 1.00 92.44 85 LYS A C 1
ATOM 693 O O . LYS A 1 85 ? 7.081 -2.910 -14.744 1.00 92.44 85 LYS A O 1
ATOM 698 N N . ALA A 1 86 ? 9.064 -3.855 -15.159 1.00 94.69 86 ALA A N 1
ATOM 699 C CA . ALA A 1 86 ? 9.144 -4.567 -13.886 1.00 94.69 86 ALA A CA 1
ATOM 700 C C . ALA A 1 86 ? 9.169 -3.610 -12.677 1.00 94.69 86 ALA A C 1
ATOM 702 O O . ALA A 1 86 ? 8.497 -3.870 -11.673 1.00 94.69 86 ALA A O 1
ATOM 703 N N . ILE A 1 87 ? 9.868 -2.472 -12.782 1.00 92.94 87 ILE A N 1
ATOM 704 C CA . ILE A 1 87 ? 9.841 -1.418 -11.752 1.00 92.94 87 ILE A CA 1
ATOM 705 C C . ILE A 1 87 ? 8.463 -0.753 -11.680 1.00 92.94 87 ILE A C 1
ATOM 707 O O . ILE A 1 87 ? 7.959 -0.495 -10.585 1.00 92.94 87 ILE A O 1
ATOM 711 N N . GLN A 1 88 ? 7.824 -0.490 -12.821 1.00 92.81 88 GLN A N 1
ATOM 712 C CA . GLN A 1 88 ? 6.473 0.077 -12.838 1.00 92.81 88 GLN A CA 1
ATOM 713 C C . GLN A 1 88 ? 5.457 -0.856 -12.165 1.00 92.81 88 GLN A C 1
ATOM 715 O O . GLN A 1 88 ? 4.651 -0.387 -11.363 1.00 92.81 88 GLN A O 1
ATOM 720 N N . ILE A 1 89 ? 5.543 -2.169 -12.400 1.00 95.69 89 ILE A N 1
ATOM 721 C CA . ILE A 1 89 ? 4.718 -3.170 -11.707 1.00 95.69 89 ILE A CA 1
ATOM 722 C C . ILE A 1 89 ? 4.966 -3.113 -10.196 1.00 95.69 89 ILE A C 1
ATOM 724 O O . ILE A 1 89 ? 4.007 -3.028 -9.429 1.00 95.69 89 ILE A O 1
ATOM 728 N N . TYR A 1 90 ? 6.229 -3.078 -9.756 1.00 96.88 90 TYR A N 1
ATOM 729 C CA . TYR A 1 90 ? 6.565 -2.923 -8.336 1.00 96.88 90 TYR A CA 1
ATOM 730 C C . TYR A 1 90 ? 5.928 -1.661 -7.734 1.00 96.88 90 TYR A C 1
ATOM 732 O O . TYR A 1 90 ? 5.289 -1.724 -6.682 1.00 96.88 90 TYR A O 1
ATOM 740 N N . ASN A 1 91 ? 6.039 -0.520 -8.416 1.00 95.62 91 ASN A N 1
ATOM 741 C CA . ASN A 1 91 ? 5.437 0.734 -7.969 1.00 95.62 91 ASN A CA 1
ATOM 742 C C . ASN A 1 91 ? 3.913 0.636 -7.865 1.00 95.62 91 ASN A C 1
ATOM 744 O O . ASN A 1 91 ? 3.342 1.074 -6.866 1.00 95.62 91 ASN A O 1
ATOM 748 N N . SER A 1 92 ? 3.256 0.034 -8.857 1.00 95.75 92 SER A N 1
ATOM 749 C CA . SER A 1 92 ? 1.810 -0.196 -8.846 1.00 95.75 92 SER A CA 1
ATOM 750 C C . SER A 1 92 ? 1.382 -1.082 -7.677 1.00 95.75 92 SER A C 1
ATOM 752 O O . SER A 1 92 ? 0.407 -0.759 -6.999 1.00 95.75 92 SER A O 1
ATOM 754 N N . MET A 1 93 ? 2.145 -2.135 -7.363 1.00 97.38 93 MET A N 1
ATOM 755 C CA . MET A 1 93 ? 1.895 -2.980 -6.189 1.00 97.38 93 MET A CA 1
ATOM 756 C C . MET A 1 93 ? 1.994 -2.180 -4.887 1.00 97.38 93 MET A C 1
ATOM 758 O O . MET A 1 93 ? 1.078 -2.224 -4.067 1.00 97.38 93 MET A O 1
ATOM 762 N N . VAL A 1 94 ? 3.071 -1.408 -4.708 1.00 97.19 94 VAL A N 1
ATOM 763 C CA . VAL A 1 94 ? 3.269 -0.581 -3.507 1.00 97.19 94 VAL A CA 1
ATOM 764 C C . VAL A 1 94 ? 2.164 0.470 -3.374 1.00 97.19 94 VAL A C 1
ATOM 766 O O . VAL A 1 94 ? 1.603 0.634 -2.291 1.00 97.19 94 VAL A O 1
ATOM 769 N N . MET A 1 95 ? 1.784 1.142 -4.465 1.00 96.19 95 MET A N 1
ATOM 770 C CA . MET A 1 95 ? 0.658 2.083 -4.461 1.00 96.19 95 MET A CA 1
ATOM 771 C C . MET A 1 95 ? -0.660 1.402 -4.095 1.00 96.19 95 MET A C 1
ATOM 773 O O . MET A 1 95 ? -1.423 1.969 -3.314 1.00 96.19 95 MET A O 1
ATOM 777 N N . GLY A 1 96 ? -0.908 0.194 -4.606 1.00 95.94 96 GLY A N 1
ATOM 778 C CA . GLY A 1 96 ? -2.069 -0.619 -4.250 1.00 95.94 96 GLY A CA 1
ATOM 779 C C . GLY A 1 96 ? -2.111 -0.930 -2.755 1.00 95.94 96 GLY A C 1
ATOM 780 O O . GLY A 1 96 ? -3.107 -0.636 -2.096 1.00 95.94 96 GLY A O 1
ATOM 781 N N . PHE A 1 97 ? -1.004 -1.417 -2.187 1.00 97.12 97 PHE A N 1
ATOM 782 C CA . PHE A 1 97 ? -0.908 -1.690 -0.750 1.00 97.12 97 PHE A CA 1
ATOM 783 C C . PHE A 1 97 ? -1.079 -0.427 0.096 1.00 97.12 97 PHE A C 1
ATOM 785 O O . PHE A 1 97 ? -1.792 -0.457 1.096 1.00 97.12 97 PHE A O 1
ATOM 792 N N . HIS A 1 98 ? -0.485 0.698 -0.313 1.00 95.88 98 HIS A N 1
ATOM 793 C CA . HIS A 1 98 ? -0.678 1.974 0.375 1.00 95.88 98 HIS A CA 1
ATOM 794 C C . HIS A 1 98 ? -2.144 2.402 0.330 1.00 95.88 98 HIS A C 1
ATOM 796 O O . HIS A 1 98 ? -2.691 2.798 1.349 1.00 95.88 98 HIS A O 1
ATOM 802 N N . ASN A 1 99 ? -2.788 2.333 -0.834 1.00 94.00 99 ASN A N 1
ATOM 803 C CA . ASN A 1 99 ? -4.169 2.777 -0.992 1.00 94.00 99 ASN A CA 1
ATOM 804 C C . ASN A 1 99 ? -5.152 1.904 -0.202 1.00 94.00 99 ASN A C 1
ATOM 806 O O . ASN A 1 99 ? -6.075 2.451 0.390 1.00 94.00 99 ASN A O 1
ATOM 810 N N . TYR A 1 100 ? -4.929 0.590 -0.148 1.00 95.31 100 TYR A N 1
ATOM 811 C CA . TYR A 1 100 ? -5.788 -0.335 0.590 1.00 95.31 100 TYR A CA 1
ATOM 812 C C . TYR A 1 100 ? -5.583 -0.226 2.108 1.00 95.31 100 TYR A C 1
ATOM 814 O O . TYR A 1 100 ? -6.529 0.004 2.856 1.00 95.31 100 TYR A O 1
ATOM 822 N N . TYR A 1 101 ? -4.336 -0.320 2.583 1.00 96.44 101 TYR A N 1
ATOM 823 C CA . TYR A 1 101 ? -4.056 -0.401 4.019 1.00 96.44 101 TYR A CA 1
ATOM 824 C C . TYR A 1 101 ? -3.928 0.954 4.722 1.00 96.44 101 TYR A C 1
ATOM 826 O O . TYR A 1 101 ? -3.879 0.982 5.950 1.00 96.44 101 TYR A O 1
ATOM 834 N N . ARG A 1 102 ? -3.919 2.093 4.009 1.00 94.62 102 ARG A N 1
ATOM 835 C CA . ARG A 1 102 ? -3.811 3.427 4.644 1.00 94.62 102 ARG A CA 1
ATOM 836 C C . ARG A 1 102 ? -4.925 3.762 5.633 1.00 94.62 102 ARG A C 1
ATOM 838 O O . ARG A 1 102 ? -4.785 4.732 6.365 1.00 94.62 102 ARG A O 1
ATOM 845 N N . VAL A 1 103 ? -6.019 3.009 5.640 1.00 92.94 103 VAL A N 1
ATOM 846 C CA . VAL A 1 103 ? -7.123 3.175 6.594 1.00 92.94 103 VAL A CA 1
ATOM 847 C C . VAL A 1 103 ? -6.783 2.571 7.968 1.00 92.94 103 VAL A C 1
ATOM 849 O O . VAL A 1 103 ? -7.440 2.879 8.958 1.00 92.94 103 VAL A O 1
ATOM 852 N N . ALA A 1 104 ? -5.736 1.746 8.077 1.00 93.56 104 ALA A N 1
ATOM 853 C CA . ALA A 1 104 ? -5.263 1.244 9.363 1.00 93.56 104 ALA A CA 1
ATOM 854 C C . ALA A 1 104 ? -4.448 2.313 10.113 1.00 93.56 104 ALA A C 1
ATOM 856 O O . ALA A 1 104 ? -3.496 2.882 9.574 1.00 93.56 104 ALA A O 1
ATOM 857 N N . HIS A 1 105 ? -4.800 2.560 11.376 1.00 91.19 105 HIS A N 1
ATOM 858 C CA . HIS A 1 105 ? -4.211 3.597 12.231 1.00 91.19 105 HIS A CA 1
ATOM 859 C C . HIS A 1 105 ? -2.690 3.438 12.354 1.00 91.19 105 HIS A C 1
ATOM 861 O O . HIS A 1 105 ? -1.936 4.405 12.241 1.00 91.19 105 HIS A O 1
ATOM 867 N N . SER A 1 106 ? -2.234 2.202 12.548 1.00 92.69 106 SER A N 1
ATOM 868 C CA . SER A 1 106 ? -0.835 1.847 12.796 1.00 92.69 106 SER A CA 1
ATOM 869 C C . SER A 1 106 ? -0.104 1.330 11.545 1.00 92.69 106 SER A C 1
ATOM 871 O O . SER A 1 106 ? 0.988 0.769 11.654 1.00 92.69 106 SER A O 1
ATOM 873 N N . VAL A 1 107 ? -0.643 1.584 10.342 1.00 95.50 107 VAL A N 1
ATOM 874 C CA . VAL A 1 107 ? -0.099 1.085 9.060 1.00 95.50 107 VAL A CA 1
ATOM 875 C C . VAL A 1 107 ? 1.374 1.442 8.838 1.00 95.50 107 VAL A C 1
ATOM 877 O O . VAL A 1 107 ? 2.140 0.630 8.327 1.00 95.50 107 VAL A O 1
ATOM 880 N N . ASN A 1 108 ? 1.802 2.639 9.254 1.00 93.81 108 ASN A N 1
ATOM 881 C CA . ASN A 1 108 ? 3.185 3.083 9.075 1.00 93.81 108 ASN A CA 1
ATOM 882 C C . ASN A 1 108 ? 4.172 2.218 9.878 1.00 93.81 108 ASN A C 1
ATOM 884 O O . ASN A 1 108 ? 5.231 1.840 9.368 1.00 93.81 108 ASN A O 1
ATOM 888 N N . ASN A 1 109 ? 3.794 1.855 11.107 1.00 94.12 109 ASN A N 1
ATOM 889 C CA . ASN A 1 109 ? 4.589 0.977 11.961 1.00 94.12 109 ASN A CA 1
ATOM 890 C C . ASN A 1 109 ? 4.639 -0.435 11.375 1.00 94.12 109 ASN A C 1
ATOM 892 O O . ASN A 1 109 ? 5.710 -1.035 11.306 1.00 94.12 109 ASN A O 1
ATOM 896 N N . ASP A 1 110 ? 3.504 -0.947 10.899 1.00 95.75 110 ASP A N 1
ATOM 897 C CA . ASP A 1 110 ? 3.417 -2.293 10.332 1.00 95.75 110 ASP A CA 1
ATOM 898 C C . ASP A 1 110 ? 4.231 -2.432 9.040 1.00 95.75 110 ASP A C 1
ATOM 900 O O . ASP A 1 110 ? 5.024 -3.364 8.900 1.00 95.75 110 ASP A O 1
ATOM 904 N N . PHE A 1 111 ? 4.137 -1.461 8.128 1.00 96.31 111 PHE A N 1
ATOM 905 C CA . PHE A 1 111 ? 4.943 -1.455 6.903 1.00 96.31 111 PHE A CA 1
ATOM 906 C C . PHE A 1 111 ? 6.422 -1.185 7.192 1.00 96.31 111 PHE A C 1
ATOM 908 O O . PHE A 1 111 ? 7.282 -1.664 6.456 1.00 96.31 111 PHE A O 1
ATOM 915 N N . SER A 1 112 ? 6.750 -0.488 8.283 1.00 94.25 112 SER A N 1
ATOM 916 C CA . SER A 1 112 ? 8.139 -0.325 8.727 1.00 94.25 112 SER A CA 1
ATOM 917 C C . SER A 1 112 ? 8.780 -1.628 9.203 1.00 94.25 112 SER A C 1
ATOM 919 O O . SER A 1 112 ? 9.974 -1.802 8.962 1.00 94.25 112 SER A O 1
ATOM 921 N N . LYS A 1 113 ? 8.016 -2.566 9.785 1.00 93.88 113 LYS A N 1
ATOM 922 C CA . LYS A 1 113 ? 8.534 -3.888 10.200 1.00 93.88 113 LYS A CA 1
ATOM 923 C C . LYS A 1 113 ? 9.114 -4.667 9.019 1.00 93.88 113 LYS A C 1
ATOM 925 O O . LYS A 1 113 ? 10.210 -5.202 9.118 1.00 93.88 113 LYS A O 1
ATOM 930 N N . ILE A 1 114 ? 8.400 -4.702 7.893 1.00 95.62 114 ILE A N 1
ATOM 931 C CA . ILE A 1 114 ? 8.848 -5.406 6.675 1.00 95.62 114 ILE A CA 1
ATOM 932 C C . ILE A 1 114 ? 9.660 -4.513 5.726 1.00 95.62 114 ILE A C 1
ATOM 934 O O . ILE A 1 114 ? 10.378 -5.005 4.858 1.00 95.62 114 ILE A O 1
ATOM 938 N N . GLY A 1 115 ? 9.550 -3.193 5.870 1.00 93.12 115 GLY A N 1
ATOM 939 C CA . GLY A 1 115 ? 10.098 -2.232 4.923 1.00 93.12 115 GLY A CA 1
ATOM 940 C C . GLY A 1 115 ? 11.622 -2.193 4.890 1.00 93.12 115 GLY A C 1
ATOM 941 O O . GLY A 1 115 ? 12.186 -2.039 3.810 1.00 93.12 115 GLY A O 1
ATOM 942 N N . TRP A 1 116 ? 12.293 -2.382 6.031 1.00 91.31 116 TRP A N 1
ATOM 943 C CA . TRP A 1 116 ? 13.760 -2.452 6.087 1.00 91.31 116 TRP A CA 1
ATOM 944 C C . TRP A 1 116 ? 14.313 -3.632 5.290 1.00 91.31 116 TRP A C 1
ATOM 946 O O . TRP A 1 116 ? 15.232 -3.466 4.489 1.00 91.31 116 TRP A O 1
ATOM 956 N N . ASP A 1 117 ? 13.705 -4.804 5.456 1.00 94.75 117 ASP A N 1
ATOM 957 C CA . ASP A 1 117 ? 14.071 -6.025 4.743 1.00 94.75 117 ASP A CA 1
ATOM 958 C C . ASP A 1 117 ? 13.917 -5.863 3.225 1.00 94.75 117 ASP A C 1
ATOM 960 O O . ASP A 1 117 ? 14.824 -6.184 2.451 1.00 94.75 117 ASP A O 1
ATOM 964 N N . ILE A 1 118 ? 12.789 -5.289 2.797 1.00 95.50 118 ILE A N 1
ATOM 965 C CA . ILE A 1 118 ? 12.501 -5.005 1.386 1.00 95.50 118 ILE A CA 1
ATOM 966 C C . ILE A 1 118 ? 13.498 -3.988 0.829 1.00 95.50 118 ILE A C 1
ATOM 968 O O . ILE A 1 118 ? 14.057 -4.197 -0.246 1.00 95.50 118 ILE A O 1
ATOM 972 N N . GLN A 1 119 ? 13.776 -2.913 1.568 1.00 92.44 119 GLN A N 1
ATOM 973 C CA . GLN A 1 119 ? 14.721 -1.882 1.148 1.00 92.44 119 GLN A CA 1
ATOM 974 C C . GLN A 1 119 ? 16.150 -2.429 1.032 1.00 92.44 119 GLN A C 1
ATOM 976 O O . GLN A 1 119 ? 16.859 -2.081 0.085 1.00 92.44 119 GLN A O 1
ATOM 981 N N . LYS A 1 120 ? 16.564 -3.302 1.958 1.00 93.06 120 LYS A N 1
ATOM 982 C CA . LYS A 1 120 ? 17.862 -3.985 1.924 1.00 93.06 120 LYS A CA 1
ATOM 983 C C . LYS A 1 120 ? 17.966 -4.907 0.711 1.00 93.06 120 LYS A C 1
ATOM 985 O O . LYS A 1 120 ? 18.961 -4.854 -0.008 1.00 93.06 120 LYS A O 1
ATOM 990 N N . LYS A 1 121 ? 16.930 -5.708 0.442 1.00 94.81 121 LYS A N 1
ATOM 991 C CA . LYS A 1 121 ? 16.892 -6.595 -0.728 1.00 94.81 121 LYS A CA 1
ATOM 992 C C . LYS A 1 121 ? 16.931 -5.806 -2.037 1.00 94.81 121 LYS A C 1
ATOM 994 O O . LYS A 1 121 ? 17.760 -6.103 -2.890 1.00 94.81 121 LYS A O 1
ATOM 999 N N . LEU A 1 122 ? 16.102 -4.769 -2.157 1.00 93.00 122 LEU A N 1
ATOM 1000 C CA . LEU A 1 122 ? 16.083 -3.866 -3.309 1.00 93.00 122 LEU A CA 1
ATOM 1001 C C . LEU A 1 122 ? 17.451 -3.204 -3.528 1.00 93.00 122 LEU A C 1
ATOM 1003 O O . LEU A 1 122 ? 17.910 -3.087 -4.663 1.00 93.00 122 LEU A O 1
ATOM 1007 N N . TYR A 1 123 ? 18.119 -2.787 -2.447 1.00 91.06 123 TYR A N 1
ATOM 1008 C CA . TYR A 1 123 ? 19.454 -2.210 -2.545 1.00 91.06 123 TYR A CA 1
ATOM 1009 C C . TYR A 1 123 ? 20.472 -3.213 -3.086 1.00 91.06 123 TYR A C 1
ATOM 1011 O O . TYR A 1 123 ? 21.140 -2.923 -4.069 1.00 91.06 123 TYR A O 1
ATOM 1019 N N . ASN A 1 124 ? 20.537 -4.403 -2.492 1.00 92.06 124 ASN A N 1
ATOM 1020 C CA . ASN A 1 124 ? 21.536 -5.408 -2.845 1.00 92.06 124 ASN A CA 1
ATOM 1021 C C . ASN A 1 124 ? 21.339 -6.014 -4.239 1.00 92.06 124 ASN A C 1
ATOM 1023 O O . ASN A 1 124 ? 22.323 -6.397 -4.859 1.00 92.06 124 ASN A O 1
ATOM 1027 N N . ARG A 1 125 ? 20.087 -6.157 -4.694 1.00 91.25 125 ARG A N 1
ATOM 1028 C CA . ARG A 1 125 ? 19.751 -6.841 -5.954 1.00 91.25 125 ARG A CA 1
ATOM 1029 C C . ARG A 1 125 ? 19.618 -5.917 -7.155 1.00 91.25 125 ARG A C 1
ATOM 1031 O O . ARG A 1 125 ? 19.789 -6.387 -8.267 1.00 91.25 125 ARG A O 1
ATOM 1038 N N . VAL A 1 126 ? 19.235 -4.662 -6.933 1.00 88.75 126 VAL A N 1
ATOM 1039 C CA . VAL A 1 126 ? 18.914 -3.732 -8.022 1.00 88.75 126 VAL A CA 1
ATOM 1040 C C . VAL A 1 126 ? 19.771 -2.485 -7.896 1.00 88.75 126 VAL A C 1
ATOM 1042 O O . VAL A 1 126 ? 20.578 -2.194 -8.760 1.00 88.75 126 VAL A O 1
ATOM 1045 N N . LEU A 1 127 ? 19.645 -1.737 -6.799 1.00 85.81 127 LEU A N 1
ATOM 1046 C CA . LEU A 1 127 ? 20.211 -0.384 -6.732 1.00 85.81 127 LEU A CA 1
ATOM 1047 C C . LEU A 1 127 ? 21.736 -0.335 -6.589 1.00 85.81 127 LEU A C 1
ATOM 1049 O O . LEU A 1 127 ? 22.304 0.734 -6.783 1.00 85.81 127 LEU A O 1
ATOM 1053 N N . LYS A 1 128 ? 22.397 -1.435 -6.215 1.00 83.19 128 LYS A N 1
ATOM 1054 C CA . LYS A 1 128 ? 23.859 -1.490 -6.095 1.00 83.19 128 LYS A CA 1
ATOM 1055 C C . LYS A 1 128 ? 24.544 -1.168 -7.426 1.00 83.19 128 LYS A C 1
ATOM 1057 O O . LYS A 1 128 ? 25.545 -0.458 -7.426 1.00 83.19 128 LYS A O 1
ATOM 1062 N N . ASP A 1 129 ? 23.948 -1.616 -8.528 1.00 78.69 129 ASP A N 1
ATOM 1063 C CA . ASP A 1 129 ? 24.494 -1.459 -9.879 1.00 78.69 129 ASP A CA 1
ATOM 1064 C C . ASP A 1 129 ? 24.111 -0.111 -10.517 1.00 78.69 129 ASP A C 1
ATOM 1066 O O . ASP A 1 129 ? 24.644 0.277 -11.555 1.00 78.69 129 ASP A O 1
ATOM 1070 N N . TYR A 1 130 ? 23.224 0.652 -9.866 1.00 73.50 130 TYR A N 1
ATOM 1071 C CA . TYR A 1 130 ? 22.805 1.980 -10.305 1.00 73.50 130 TYR A CA 1
ATOM 1072 C C . TYR A 1 130 ? 23.249 3.029 -9.280 1.00 73.50 130 TYR A C 1
ATOM 1074 O O . TYR A 1 130 ? 22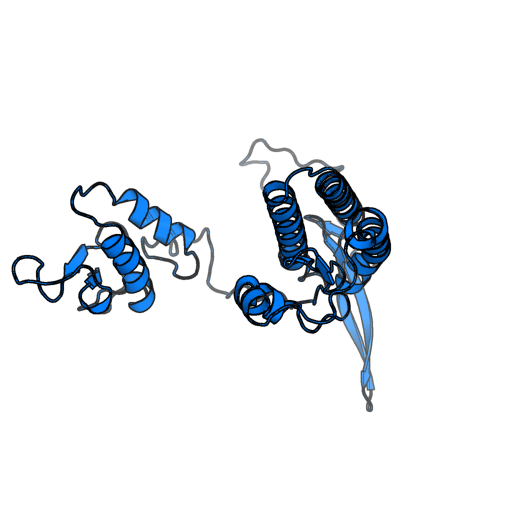.542 3.264 -8.292 1.00 73.50 130 TYR A O 1
ATOM 1082 N N . PRO A 1 131 ? 24.398 3.699 -9.491 1.00 60.75 131 PRO A N 1
ATOM 1083 C CA . PRO A 1 131 ? 24.857 4.731 -8.573 1.00 60.75 131 PRO A CA 1
ATOM 1084 C C . PRO A 1 131 ? 23.804 5.835 -8.444 1.00 60.75 131 PRO A C 1
ATOM 1086 O O . PRO A 1 131 ? 23.073 6.138 -9.393 1.00 60.75 131 PRO A O 1
ATOM 1089 N N . ARG A 1 132 ? 23.735 6.456 -7.258 1.00 61.38 132 ARG A N 1
ATOM 1090 C CA . ARG A 1 132 ? 22.912 7.651 -7.022 1.00 61.38 132 ARG A CA 1
ATOM 1091 C C . ARG A 1 132 ? 23.296 8.705 -8.060 1.00 61.38 132 ARG A C 1
ATOM 1093 O O . ARG A 1 132 ? 24.292 9.401 -7.899 1.00 61.38 132 ARG A O 1
ATOM 1100 N N . ARG A 1 133 ? 22.501 8.852 -9.121 1.00 55.16 133 ARG A N 1
ATOM 1101 C CA . ARG A 1 133 ? 22.539 10.077 -9.914 1.00 55.16 133 ARG A CA 1
ATOM 1102 C C . ARG A 1 133 ? 21.945 11.156 -9.024 1.00 55.16 133 ARG A C 1
ATOM 1104 O O . ARG A 1 133 ? 20.752 11.123 -8.724 1.00 55.16 133 ARG A O 1
ATOM 1111 N N . ASN A 1 134 ? 22.807 12.049 -8.547 1.00 45.00 134 ASN A N 1
ATOM 1112 C CA . ASN A 1 134 ? 22.438 13.133 -7.637 1.00 45.00 134 ASN A CA 1
ATOM 1113 C C . ASN A 1 134 ? 21.405 14.085 -8.258 1.00 45.00 134 ASN A C 1
ATOM 1115 O O . ASN A 1 134 ? 20.693 14.771 -7.533 1.00 45.00 134 ASN A O 1
ATOM 1119 N N . GLU A 1 135 ? 21.236 14.053 -9.580 1.00 55.41 135 GLU A N 1
ATOM 1120 C CA . GLU A 1 135 ? 20.270 14.874 -10.291 1.00 55.41 135 GLU A CA 1
ATOM 1121 C C . GLU A 1 135 ? 19.492 14.016 -11.283 1.00 55.41 135 GLU A C 1
ATOM 1123 O O . GLU A 1 135 ? 20.019 13.473 -12.253 1.00 55.41 135 GLU A O 1
ATOM 1128 N N . THR A 1 136 ? 18.200 13.851 -11.008 1.00 61.56 136 THR A N 1
ATOM 1129 C CA . THR A 1 136 ? 17.260 13.379 -12.021 1.00 61.56 136 THR A CA 1
ATOM 1130 C C . THR A 1 136 ? 16.838 14.597 -12.844 1.00 61.56 136 THR A C 1
ATOM 1132 O O . THR A 1 136 ? 16.299 15.531 -12.238 1.00 61.56 136 THR A O 1
ATOM 1135 N N . PRO A 1 137 ? 17.057 14.609 -14.173 1.00 66.12 137 PRO A N 1
ATOM 1136 C CA . PRO A 1 137 ? 16.627 15.698 -15.044 1.00 66.12 137 PRO A CA 1
ATOM 1137 C C . PRO A 1 137 ? 15.169 16.086 -14.784 1.00 66.12 137 PRO A C 1
ATOM 1139 O O . PRO A 1 137 ? 14.313 15.212 -14.620 1.00 66.12 137 PRO A O 1
ATOM 1142 N N . GLU A 1 138 ? 14.860 17.383 -14.773 1.00 71.44 138 GLU A N 1
ATOM 1143 C CA . GLU A 1 138 ? 13.496 17.867 -14.506 1.00 71.44 138 GLU A CA 1
ATOM 1144 C C . GLU A 1 138 ? 12.457 17.277 -15.467 1.00 71.44 138 GLU A C 1
ATOM 1146 O O . GLU A 1 138 ? 11.354 16.934 -15.043 1.00 71.44 138 GLU A O 1
ATOM 1151 N N . LYS A 1 139 ? 12.846 17.036 -16.726 1.00 71.31 139 LYS A N 1
ATOM 1152 C CA . LYS A 1 139 ? 12.020 16.345 -17.731 1.00 71.31 139 LYS A CA 1
ATOM 1153 C C . LYS A 1 139 ? 11.563 14.957 -17.263 1.00 71.31 139 LYS A C 1
ATOM 1155 O O . LYS A 1 139 ? 10.402 14.601 -17.414 1.00 71.31 139 LYS A O 1
ATOM 1160 N N . ILE A 1 140 ? 12.445 14.189 -16.622 1.00 74.12 140 ILE A N 1
ATOM 1161 C CA . ILE A 1 140 ? 12.109 12.857 -16.094 1.00 74.12 140 ILE A CA 1
ATOM 1162 C C . ILE A 1 140 ? 11.175 12.976 -14.880 1.00 74.12 140 ILE A C 1
ATOM 1164 O O . ILE A 1 140 ? 10.248 12.180 -14.723 1.00 74.12 140 ILE A O 1
ATOM 1168 N N . LYS A 1 141 ? 11.363 13.999 -14.035 1.00 73.19 141 LYS A N 1
ATOM 1169 C CA . LYS A 1 141 ? 10.450 14.268 -12.913 1.00 73.19 141 LYS A CA 1
ATOM 1170 C C . LYS A 1 141 ? 9.042 14.627 -13.397 1.00 73.19 141 LYS A C 1
ATOM 1172 O O . LYS A 1 141 ? 8.076 14.211 -12.760 1.00 73.19 141 LYS A O 1
ATOM 1177 N N . GLN A 1 142 ? 8.918 15.343 -14.517 1.00 76.81 142 GLN A N 1
ATOM 1178 C CA . GLN A 1 142 ? 7.625 15.663 -15.131 1.00 76.81 142 GLN A CA 1
ATOM 1179 C C . GLN A 1 142 ? 6.881 14.407 -15.607 1.00 76.81 142 GLN A C 1
ATOM 1181 O O . GLN A 1 142 ? 5.689 14.290 -15.329 1.00 76.81 142 GLN A O 1
ATOM 1186 N N . CYS A 1 143 ? 7.570 13.426 -16.203 1.00 82.69 143 CYS A N 1
ATOM 1187 C CA . CYS A 1 143 ? 6.945 12.156 -16.608 1.00 82.69 143 CYS A CA 1
ATOM 1188 C C . CYS A 1 143 ? 6.326 11.388 -15.427 1.00 82.69 143 CYS A C 1
ATOM 1190 O O . CYS A 1 143 ? 5.317 10.708 -15.584 1.00 82.69 143 CYS A O 1
ATOM 1192 N N . TYR A 1 144 ? 6.897 11.524 -14.226 1.00 85.62 144 TYR A N 1
ATOM 1193 C CA . TYR A 1 144 ? 6.423 10.857 -13.008 1.00 85.62 144 TYR A CA 1
ATOM 1194 C C . TYR A 1 144 ? 5.789 11.820 -11.998 1.00 85.62 144 TYR A C 1
ATOM 1196 O O . TYR A 1 144 ? 5.808 11.562 -10.789 1.00 85.62 144 TYR A O 1
ATOM 1204 N N . LYS A 1 145 ? 5.194 12.921 -12.478 1.00 87.50 145 LYS A N 1
ATOM 1205 C CA . LYS A 1 145 ? 4.630 13.999 -11.648 1.00 87.50 145 LYS A CA 1
ATOM 1206 C C . LYS A 1 145 ? 3.732 13.485 -10.520 1.00 87.50 145 LYS A C 1
ATOM 1208 O O . LYS A 1 145 ? 3.909 13.909 -9.383 1.00 87.50 145 LYS A O 1
ATOM 1213 N N . ALA A 1 146 ? 2.838 12.532 -10.792 1.00 88.75 146 ALA A N 1
ATOM 1214 C CA . ALA A 1 146 ? 1.938 11.969 -9.780 1.00 88.75 146 ALA A CA 1
ATOM 1215 C C . ALA A 1 146 ? 2.688 11.260 -8.631 1.00 88.75 146 ALA A C 1
ATOM 1217 O O . ALA A 1 146 ? 2.371 11.451 -7.454 1.00 88.75 146 ALA A O 1
ATOM 1218 N N . ILE A 1 147 ? 3.727 10.480 -8.956 1.00 90.12 147 ILE A N 1
ATOM 1219 C CA . ILE A 1 147 ? 4.557 9.790 -7.958 1.00 90.12 147 ILE A CA 1
ATOM 1220 C C . ILE A 1 147 ? 5.373 10.813 -7.168 1.00 90.12 147 ILE A C 1
ATOM 1222 O O . ILE A 1 147 ? 5.421 10.746 -5.942 1.00 90.12 147 ILE A O 1
ATOM 1226 N N . VAL A 1 148 ? 5.980 11.787 -7.847 1.00 89.06 148 VAL A N 1
ATOM 1227 C CA . VAL A 1 148 ? 6.792 12.826 -7.201 1.00 89.06 148 VAL A CA 1
ATOM 1228 C C . VAL A 1 148 ? 5.938 13.705 -6.282 1.00 89.06 148 VAL A C 1
ATOM 1230 O O . VAL A 1 148 ? 6.365 14.017 -5.175 1.00 89.06 148 VAL A O 1
ATOM 1233 N N . GLN A 1 149 ? 4.709 14.046 -6.666 1.00 90.38 149 GLN A N 1
ATOM 1234 C CA . GLN A 1 149 ? 3.791 14.796 -5.804 1.00 90.38 149 GLN A CA 1
ATOM 1235 C C . GLN A 1 149 ? 3.428 14.021 -4.532 1.00 90.38 149 GLN A C 1
ATOM 1237 O O . GLN A 1 149 ? 3.412 14.598 -3.444 1.00 90.38 149 GLN A O 1
ATOM 1242 N N . LYS A 1 150 ? 3.166 12.713 -4.650 1.00 90.88 150 LYS A N 1
ATOM 1243 C CA . LYS A 1 150 ? 2.731 11.879 -3.519 1.00 90.88 150 LYS A CA 1
ATOM 1244 C C . LYS A 1 150 ? 3.886 11.415 -2.625 1.00 90.88 150 LYS A C 1
ATOM 1246 O O . LYS A 1 150 ? 3.718 11.350 -1.413 1.00 90.88 150 LYS A O 1
ATOM 1251 N N . TYR A 1 151 ? 5.048 11.107 -3.199 1.00 92.06 151 TYR A N 1
ATOM 1252 C CA . TYR A 1 151 ? 6.178 10.460 -2.515 1.00 92.06 151 TYR A CA 1
ATOM 1253 C C . TYR A 1 151 ? 7.465 11.294 -2.491 1.00 92.06 151 TYR A C 1
ATOM 1255 O O . TYR A 1 151 ? 8.413 10.918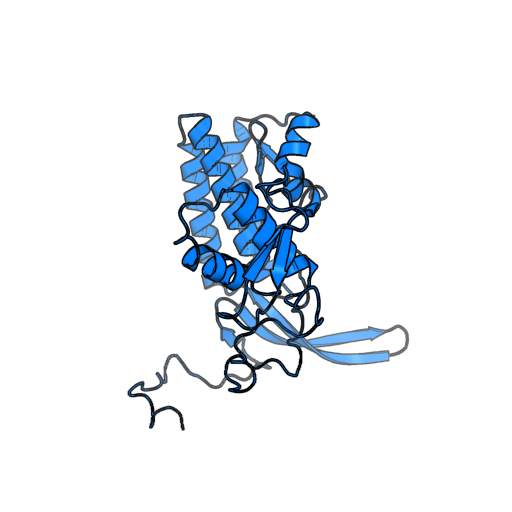 -1.806 1.00 92.06 151 TYR A O 1
ATOM 1263 N N . GLY A 1 152 ? 7.527 12.426 -3.196 1.00 86.69 152 GLY A N 1
ATOM 1264 C CA . GLY A 1 152 ? 8.751 13.219 -3.386 1.00 86.69 152 GLY A CA 1
ATOM 1265 C C . GLY A 1 152 ? 9.341 13.824 -2.114 1.00 86.69 152 GLY A C 1
ATOM 1266 O O . GLY A 1 152 ? 10.529 14.119 -2.076 1.00 86.69 152 GLY A O 1
ATOM 1267 N N . LYS A 1 153 ? 8.544 13.957 -1.048 1.00 88.69 153 LYS A N 1
ATOM 1268 C CA . LYS A 1 153 ? 9.029 14.379 0.278 1.00 88.69 153 LYS A CA 1
ATOM 1269 C C . LYS A 1 153 ? 9.729 13.250 1.049 1.00 88.69 153 LYS A C 1
ATOM 1271 O O . LYS A 1 153 ? 10.326 13.503 2.094 1.00 88.69 153 LYS A O 1
ATOM 1276 N N . SER A 1 154 ? 9.643 12.005 0.580 1.00 88.62 154 SER A N 1
ATOM 1277 C CA . SER A 1 154 ? 10.310 10.871 1.213 1.00 88.62 154 SER A CA 1
ATOM 1278 C C . SER A 1 154 ? 11.797 10.853 0.877 1.00 88.62 154 SER A C 1
ATOM 1280 O O . SER A 1 154 ? 12.173 10.735 -0.287 1.00 88.62 154 SER A O 1
ATOM 1282 N N . LYS A 1 155 ? 12.654 10.847 1.905 1.00 86.06 155 LYS A N 1
ATOM 1283 C CA . LYS A 1 155 ? 14.104 10.614 1.743 1.00 86.06 155 LYS A CA 1
ATOM 1284 C C . LYS A 1 155 ? 14.428 9.203 1.232 1.00 86.06 155 LYS A C 1
ATOM 1286 O O . LYS A 1 155 ? 15.550 8.940 0.808 1.00 86.06 155 LYS A O 1
ATOM 1291 N N . GLU A 1 156 ? 13.459 8.292 1.297 1.00 86.88 156 GLU A N 1
ATOM 1292 C CA . GLU A 1 156 ? 13.591 6.912 0.829 1.00 86.88 156 GLU A CA 1
ATOM 1293 C C . GLU A 1 156 ? 13.169 6.727 -0.632 1.00 86.88 156 GLU A C 1
ATOM 1295 O O . GLU A 1 156 ? 13.373 5.640 -1.172 1.00 86.88 156 GLU A O 1
ATOM 1300 N N . LEU A 1 157 ? 12.609 7.757 -1.282 1.00 89.50 157 LEU A N 1
ATOM 1301 C CA . LEU A 1 157 ? 12.348 7.723 -2.718 1.00 89.50 157 LEU A CA 1
ATOM 1302 C C . LEU A 1 157 ? 13.690 7.670 -3.456 1.00 89.50 157 LEU A C 1
ATOM 1304 O O . LEU A 1 157 ? 14.521 8.570 -3.333 1.00 89.50 157 LEU A O 1
ATOM 1308 N N . LYS A 1 158 ? 13.908 6.598 -4.215 1.00 87.94 158 LYS A N 1
ATOM 1309 C CA . LYS A 1 158 ? 15.139 6.392 -4.986 1.00 87.94 158 LYS A CA 1
ATOM 1310 C C . LYS A 1 158 ? 14.829 6.396 -6.470 1.00 87.94 158 LYS A C 1
ATOM 1312 O O . LYS A 1 158 ? 13.726 6.047 -6.868 1.00 87.94 158 LYS A O 1
ATOM 1317 N N . TRP A 1 159 ? 15.816 6.760 -7.273 1.00 86.75 159 TRP A N 1
ATOM 1318 C CA . TRP A 1 159 ? 15.723 6.720 -8.726 1.00 86.75 159 TRP A CA 1
ATOM 1319 C C . TRP A 1 159 ? 16.639 5.624 -9.248 1.00 86.75 159 TRP A C 1
ATOM 1321 O O . TRP A 1 159 ? 17.795 5.536 -8.838 1.00 86.75 159 TRP A O 1
ATOM 1331 N N . CYS A 1 160 ? 16.114 4.791 -10.136 1.00 85.88 160 CYS A N 1
ATOM 1332 C CA . CYS A 1 160 ? 16.839 3.709 -10.778 1.00 85.88 160 CYS A CA 1
ATOM 1333 C C . CYS A 1 160 ? 16.628 3.832 -12.284 1.00 85.88 160 CYS A C 1
ATOM 1335 O O . CYS A 1 160 ? 15.494 3.784 -12.753 1.00 85.88 160 CYS A O 1
ATOM 1337 N N . ASN A 1 161 ? 17.712 4.080 -13.022 1.00 82.88 161 ASN A N 1
ATOM 1338 C CA . ASN A 1 161 ? 17.686 4.253 -14.477 1.00 82.88 161 ASN A CA 1
ATOM 1339 C C . ASN A 1 161 ? 16.588 5.222 -14.990 1.00 82.88 161 ASN A C 1
ATOM 1341 O O . ASN A 1 161 ? 15.906 4.953 -15.974 1.00 82.88 161 ASN A O 1
ATOM 1345 N N . GLY A 1 162 ? 16.373 6.341 -14.285 1.00 82.44 162 GLY A N 1
ATOM 1346 C CA . GLY A 1 162 ? 15.351 7.337 -14.639 1.00 82.44 162 GLY A CA 1
ATOM 1347 C C . GLY A 1 162 ? 13.922 7.023 -14.170 1.00 82.44 162 GLY A C 1
ATOM 1348 O O . GLY A 1 162 ? 13.023 7.817 -14.421 1.00 82.44 162 GLY A O 1
ATOM 1349 N N . ILE A 1 163 ? 13.696 5.925 -13.446 1.00 87.75 163 ILE A N 1
ATOM 1350 C CA . ILE A 1 163 ? 12.386 5.563 -12.888 1.00 87.75 163 ILE A CA 1
ATOM 1351 C C . ILE A 1 163 ? 12.418 5.730 -11.365 1.00 87.75 163 ILE A C 1
ATOM 1353 O O . ILE A 1 163 ? 13.354 5.245 -10.719 1.00 87.75 163 ILE A O 1
ATOM 1357 N N . PRO A 1 164 ? 11.424 6.395 -10.751 1.00 90.56 164 PRO A N 1
ATOM 1358 C CA . PRO A 1 164 ? 11.339 6.465 -9.301 1.00 90.56 164 PRO A CA 1
ATOM 1359 C C . PRO A 1 164 ? 10.885 5.113 -8.743 1.00 90.56 164 PRO A C 1
ATOM 1361 O O . PRO A 1 164 ? 9.975 4.497 -9.286 1.00 90.56 164 PRO A O 1
ATOM 1364 N N . ILE A 1 165 ? 11.467 4.668 -7.634 1.00 92.50 165 ILE A N 1
ATOM 1365 C CA . ILE A 1 165 ? 11.031 3.481 -6.896 1.00 92.50 165 ILE A CA 1
ATOM 1366 C C . ILE A 1 165 ? 10.350 3.923 -5.608 1.00 92.50 165 ILE A C 1
ATOM 1368 O O . ILE A 1 165 ? 10.975 4.543 -4.742 1.00 92.50 165 ILE A O 1
ATOM 1372 N N . ILE A 1 166 ? 9.067 3.589 -5.486 1.00 94.44 166 ILE A N 1
ATOM 1373 C CA . ILE A 1 166 ? 8.223 4.020 -4.374 1.00 94.44 166 ILE A CA 1
ATOM 1374 C C . ILE A 1 166 ? 8.634 3.294 -3.079 1.00 94.44 166 ILE A C 1
ATOM 1376 O O . ILE A 1 166 ? 8.682 2.060 -3.046 1.00 94.44 166 ILE A O 1
ATOM 1380 N N . PRO A 1 167 ? 8.903 4.030 -1.985 1.00 93.75 167 PRO A N 1
ATOM 1381 C CA . PRO A 1 167 ? 9.228 3.426 -0.700 1.00 93.75 167 PRO A CA 1
ATOM 1382 C C . PRO A 1 167 ? 7.970 2.910 0.008 1.00 93.75 167 PRO A C 1
ATOM 1384 O O . PRO A 1 167 ? 7.047 3.680 0.281 1.00 93.75 167 PRO A O 1
ATOM 1387 N N . LEU A 1 168 ? 7.974 1.628 0.391 1.00 95.56 168 LEU A N 1
ATOM 1388 C CA . LEU A 1 168 ? 6.858 0.990 1.106 1.00 95.56 168 LEU A CA 1
ATOM 1389 C C . LEU A 1 168 ? 6.565 1.652 2.465 1.00 95.56 168 LEU A C 1
ATOM 1391 O O . LEU A 1 168 ? 5.428 1.736 2.909 1.00 95.56 168 LEU A O 1
ATOM 1395 N N . ARG A 1 169 ? 7.592 2.158 3.152 1.00 94.44 169 ARG A N 1
ATOM 1396 C CA . ARG A 1 169 ? 7.440 2.746 4.494 1.00 94.44 169 ARG A CA 1
ATOM 1397 C C . ARG A 1 169 ? 6.775 4.120 4.481 1.00 94.44 169 ARG A C 1
ATOM 1399 O O . ARG A 1 169 ? 6.331 4.600 5.520 1.00 94.44 169 ARG A O 1
ATOM 1406 N N . TYR A 1 170 ? 6.663 4.752 3.313 1.00 93.69 170 TYR A N 1
ATOM 1407 C CA . TYR A 1 170 ? 6.051 6.072 3.157 1.00 93.69 170 TYR A CA 1
ATOM 1408 C C . TYR A 1 170 ? 4.527 5.988 2.977 1.00 93.69 170 TYR A C 1
ATOM 1410 O O . TYR A 1 170 ? 3.927 6.669 2.144 1.00 93.69 170 TYR A O 1
ATOM 1418 N N . VAL A 1 171 ? 3.883 5.100 3.728 1.00 93.88 171 VAL A N 1
ATOM 1419 C CA . VAL A 1 171 ? 2.427 5.045 3.827 1.00 93.88 171 VAL A CA 1
ATOM 1420 C C . VAL A 1 171 ? 1.971 6.017 4.912 1.00 93.88 171 VAL A C 1
ATOM 1422 O O . VAL A 1 171 ? 2.540 6.072 6.006 1.00 93.88 171 VAL A O 1
ATOM 1425 N N . GLN A 1 172 ? 0.951 6.810 4.595 1.00 90.38 172 GLN A N 1
ATOM 1426 C CA . GLN A 1 172 ? 0.346 7.758 5.521 1.00 90.38 172 GLN A CA 1
ATOM 1427 C C . GLN A 1 172 ? -1.078 7.327 5.817 1.00 90.38 172 GLN A C 1
ATOM 1429 O O . GLN A 1 172 ? -1.865 7.113 4.887 1.00 90.38 172 GLN A O 1
ATOM 1434 N N . PHE A 1 173 ? -1.389 7.236 7.108 1.00 91.94 173 PHE A N 1
ATOM 1435 C CA . PHE A 1 173 ? -2.740 6.975 7.565 1.00 91.94 173 PHE A CA 1
ATOM 1436 C C . PHE A 1 173 ? -3.697 8.039 7.015 1.00 91.94 173 PHE A C 1
ATOM 1438 O O . PHE A 1 173 ? -3.397 9.235 7.026 1.00 91.94 173 PHE A O 1
ATOM 1445 N N . GLN A 1 174 ? -4.843 7.593 6.516 1.00 89.62 174 GLN A N 1
ATOM 1446 C CA . GLN A 1 174 ? -5.947 8.452 6.127 1.00 89.62 174 GLN A CA 1
ATOM 1447 C C . GLN A 1 174 ? -7.199 7.973 6.844 1.00 89.62 174 GLN A C 1
ATOM 1449 O O . GLN A 1 174 ? -7.559 6.801 6.750 1.00 89.62 174 GLN A O 1
ATOM 1454 N N . HIS A 1 175 ? -7.877 8.903 7.515 1.00 84.31 175 HIS A N 1
ATOM 1455 C CA . HIS A 1 175 ? -9.172 8.614 8.106 1.00 84.31 175 HIS A CA 1
ATOM 1456 C C . HIS A 1 175 ? -10.134 8.097 7.028 1.00 84.31 175 HIS A C 1
ATOM 1458 O O . HIS A 1 175 ? -10.227 8.721 5.963 1.00 84.31 175 HIS A O 1
ATOM 1464 N N . PRO A 1 176 ? -10.837 6.979 7.281 1.00 78.44 176 PRO A N 1
ATOM 1465 C CA . PRO A 1 176 ? -11.878 6.529 6.376 1.00 78.44 176 PRO A CA 1
ATOM 1466 C C . PRO A 1 176 ? -12.899 7.654 6.218 1.00 78.44 176 PRO A C 1
ATOM 1468 O O . PRO A 1 176 ? -13.321 8.265 7.202 1.00 78.44 176 PRO A O 1
ATOM 1471 N N . LYS A 1 177 ? -13.248 7.968 4.970 1.00 74.31 177 LYS A N 1
ATOM 1472 C CA . LYS A 1 177 ? -14.357 8.881 4.705 1.00 74.31 177 LYS A CA 1
ATOM 1473 C C . LYS A 1 177 ? -15.625 8.153 5.130 1.00 74.31 177 LYS A C 1
ATOM 1475 O O . LYS A 1 177 ? -15.822 7.006 4.734 1.00 74.31 177 LYS A O 1
ATOM 1480 N N . PHE A 1 178 ? -16.418 8.783 5.989 1.00 61.44 178 PHE A N 1
ATOM 1481 C CA . PHE A 1 178 ? -17.683 8.208 6.420 1.00 61.44 178 PHE A CA 1
ATOM 1482 C C . PHE A 1 178 ? -18.589 7.991 5.213 1.00 61.44 178 PHE A C 1
ATOM 1484 O O . PHE A 1 178 ? -18.570 8.757 4.250 1.00 61.44 178 PHE A O 1
ATOM 1491 N N . TYR A 1 179 ? -19.354 6.913 5.291 1.00 56.28 179 TYR A N 1
ATOM 1492 C CA . TYR A 1 179 ? -20.493 6.677 4.429 1.00 56.28 179 TYR A CA 1
ATOM 1493 C C . TYR A 1 179 ? -21.493 7.823 4.616 1.00 56.28 179 TYR A C 1
ATOM 1495 O O . TYR A 1 179 ? -21.792 8.175 5.757 1.00 56.28 179 TYR A O 1
ATOM 1503 N N . ASN A 1 180 ? -21.985 8.420 3.530 1.00 57.09 180 ASN A N 1
ATOM 1504 C CA . ASN A 1 180 ? -23.074 9.389 3.629 1.00 57.09 180 ASN A CA 1
ATOM 1505 C C . ASN A 1 180 ? -24.342 8.635 4.057 1.00 57.09 180 ASN A C 1
ATOM 1507 O O . ASN A 1 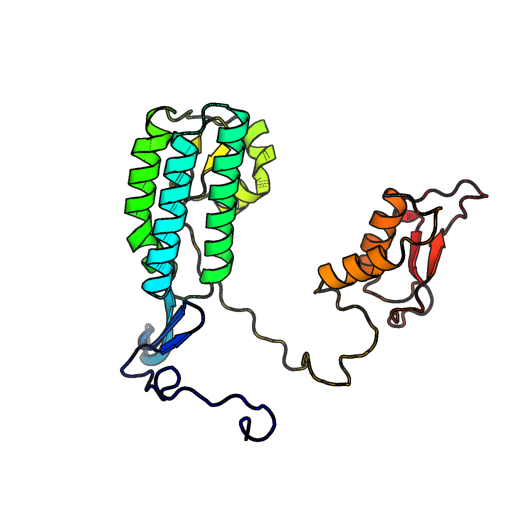180 ? -24.822 7.769 3.323 1.00 57.09 180 ASN A O 1
ATOM 1511 N N . GLU A 1 181 ? -24.868 8.940 5.245 1.00 48.72 181 GLU A N 1
ATOM 1512 C CA . GLU A 1 181 ? -26.177 8.457 5.699 1.00 48.72 181 GLU A CA 1
ATOM 1513 C C . GLU A 1 181 ? -27.233 8.868 4.657 1.00 48.72 181 GLU A C 1
ATOM 1515 O O . GLU A 1 181 ? -27.502 10.053 4.480 1.00 48.72 181 GLU A O 1
ATOM 1520 N N . GLY A 1 182 ? -27.760 7.900 3.898 1.00 54.38 182 GLY A N 1
ATOM 1521 C CA . GLY A 1 182 ? -28.721 8.128 2.808 1.00 54.38 182 GLY A CA 1
ATOM 1522 C C . GLY A 1 182 ? -28.412 7.362 1.519 1.00 54.38 182 GLY A C 1
ATOM 1523 O O . GLY A 1 182 ? -29.317 7.085 0.738 1.00 54.38 182 GLY A O 1
ATOM 1524 N N . TYR A 1 183 ? -27.162 6.946 1.303 1.00 50.78 183 TYR A N 1
ATOM 1525 C CA . TYR A 1 183 ? -26.870 5.964 0.259 1.00 50.78 183 TYR A CA 1
ATOM 1526 C C . TYR A 1 183 ? -27.266 4.573 0.774 1.00 50.78 183 TYR A C 1
ATOM 1528 O O . TYR A 1 183 ? -27.041 4.240 1.935 1.00 50.78 183 TYR A O 1
ATOM 1536 N N . ASN A 1 184 ? -27.850 3.727 -0.057 1.00 55.91 184 ASN A N 1
ATOM 1537 C CA . ASN A 1 184 ? -28.007 2.299 0.202 1.00 55.91 184 ASN A CA 1
ATOM 1538 C C . ASN A 1 184 ? -28.011 1.629 -1.167 1.00 55.91 184 ASN A C 1
ATOM 1540 O O . ASN A 1 184 ? -28.884 1.910 -1.984 1.00 55.91 184 ASN A O 1
ATOM 1544 N N . LEU A 1 185 ? -27.010 0.781 -1.416 1.00 49.12 185 LEU A N 1
ATOM 1545 C CA . LEU A 1 185 ? -26.843 0.070 -2.688 1.00 49.12 185 LEU A CA 1
ATOM 1546 C C . LEU A 1 185 ? -28.032 -0.860 -2.998 1.00 49.12 185 LEU A C 1
ATOM 1548 O O . LEU A 1 185 ? -28.181 -1.302 -4.129 1.00 49.12 185 LEU A O 1
ATOM 1552 N N . TYR A 1 186 ? -28.843 -1.170 -1.984 1.00 52.72 186 TYR A N 1
ATOM 1553 C CA . TYR A 1 186 ? -29.974 -2.094 -2.033 1.00 52.72 186 TYR A CA 1
ATOM 1554 C C . TYR A 1 186 ? -31.312 -1.413 -1.708 1.00 52.72 186 TYR A C 1
ATOM 1556 O O . TYR A 1 186 ? -32.257 -2.094 -1.324 1.00 52.72 186 TYR A O 1
ATOM 1564 N N . ASP A 1 187 ? -31.381 -0.080 -1.758 1.00 51.00 187 ASP A N 1
ATOM 1565 C CA . ASP A 1 187 ? -32.661 0.629 -1.689 1.00 51.00 187 ASP A CA 1
ATOM 1566 C C . ASP A 1 187 ? -33.239 0.708 -3.101 1.00 51.00 187 ASP A C 1
ATOM 1568 O O . ASP A 1 187 ? -32.581 1.230 -4.003 1.00 51.00 187 ASP A O 1
ATOM 1572 N N . ASP A 1 188 ? -34.458 0.206 -3.285 1.00 52.41 188 ASP A N 1
ATOM 1573 C CA . ASP A 1 188 ? -35.182 0.221 -4.564 1.00 52.41 188 ASP A CA 1
ATOM 1574 C C . ASP A 1 188 ? -35.457 1.663 -5.057 1.00 52.41 188 ASP A C 1
ATOM 1576 O O . ASP A 1 188 ? -35.817 1.889 -6.209 1.00 52.41 188 ASP A O 1
ATOM 1580 N N . ASN A 1 189 ? -35.250 2.678 -4.208 1.00 50.28 189 ASN A N 1
ATOM 1581 C CA . ASN A 1 189 ? -35.280 4.087 -4.617 1.00 50.28 189 ASN A CA 1
ATOM 1582 C C . ASN A 1 189 ? -33.937 4.594 -5.182 1.00 50.28 189 ASN A C 1
ATOM 1584 O O . ASN A 1 189 ? -33.913 5.617 -5.860 1.00 50.28 189 ASN A O 1
ATOM 1588 N N . ASN A 1 190 ? -32.818 3.903 -4.926 1.00 46.00 190 ASN A N 1
ATOM 1589 C CA . ASN A 1 190 ? -31.503 4.199 -5.518 1.00 46.00 190 ASN A CA 1
ATOM 1590 C C . ASN A 1 190 ? -31.248 3.414 -6.816 1.00 46.00 190 ASN A C 1
ATOM 1592 O O . ASN A 1 190 ? -30.265 3.686 -7.501 1.00 46.00 190 ASN A O 1
ATOM 1596 N N . THR A 1 191 ? -32.141 2.491 -7.189 1.00 47.75 191 THR A N 1
ATOM 1597 C CA . THR A 1 191 ? -32.261 1.942 -8.551 1.00 47.75 191 THR A CA 1
ATOM 1598 C C . THR A 1 191 ? -33.019 2.884 -9.484 1.00 47.75 191 THR A C 1
ATOM 1600 O O . THR A 1 191 ? -33.580 2.450 -10.484 1.00 47.75 191 THR A O 1
ATOM 1603 N N . LEU A 1 192 ? -33.062 4.183 -9.177 1.00 52.25 192 LEU A N 1
ATOM 1604 C CA . LEU A 1 192 ? -33.372 5.161 -10.205 1.00 52.25 192 LEU A CA 1
ATOM 1605 C C . LEU A 1 192 ? -32.292 5.013 -11.268 1.00 52.25 192 LEU A C 1
ATOM 1607 O O . LEU A 1 192 ? -31.107 5.106 -10.946 1.00 52.25 192 LEU A O 1
ATOM 1611 N N . ASP A 1 193 ? -32.723 4.791 -12.502 1.00 62.22 193 ASP A N 1
ATOM 1612 C CA . ASP A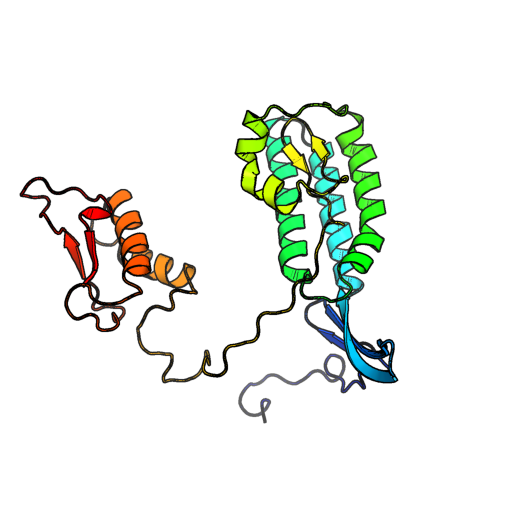 1 193 ? -31.966 4.691 -13.750 1.00 62.22 193 ASP A CA 1
ATOM 1613 C C . ASP A 1 193 ? -31.093 5.934 -14.040 1.00 62.22 193 ASP A C 1
ATOM 1615 O O . ASP A 1 193 ? -30.904 6.333 -15.170 1.00 62.22 193 ASP A O 1
ATOM 1619 N N . THR A 1 194 ? -30.535 6.606 -13.044 1.00 66.69 194 THR A N 1
ATOM 1620 C CA . THR A 1 194 ? -29.740 7.829 -13.133 1.00 66.69 194 THR A CA 1
ATOM 1621 C C . THR A 1 194 ? -28.259 7.509 -12.924 1.00 66.69 194 THR A C 1
ATOM 1623 O O . THR A 1 194 ? -27.884 6.449 -12.415 1.00 66.69 194 THR A O 1
ATOM 1626 N N . PHE A 1 195 ? -27.366 8.404 -13.350 1.00 71.88 195 PHE A N 1
ATOM 1627 C CA . PHE A 1 195 ? -25.924 8.181 -13.204 1.00 71.88 195 PHE A CA 1
ATOM 1628 C C . PHE A 1 195 ? -25.426 8.566 -11.818 1.00 71.88 195 PHE A C 1
ATOM 1630 O O . PHE A 1 195 ? -25.559 9.715 -11.392 1.00 71.88 195 PHE A O 1
ATOM 1637 N N . ASN A 1 196 ? -24.721 7.640 -11.166 1.00 76.00 196 ASN A N 1
ATOM 1638 C CA . ASN A 1 196 ? -23.862 7.980 -10.042 1.00 76.00 196 ASN A CA 1
ATOM 1639 C C . ASN A 1 196 ? -22.517 8.510 -10.567 1.00 76.00 196 ASN A C 1
ATOM 1641 O O . ASN A 1 196 ? -21.651 7.739 -10.981 1.00 76.00 196 ASN A O 1
ATOM 1645 N N . LEU A 1 197 ? -22.327 9.829 -10.510 1.00 74.94 197 LEU A N 1
ATOM 1646 C CA . LEU A 1 197 ? -21.104 10.504 -10.965 1.00 74.94 197 LEU A CA 1
ATOM 1647 C C . LEU A 1 197 ? -19.836 10.094 -10.198 1.00 74.94 197 LEU A C 1
ATOM 1649 O O . LEU A 1 197 ? -18.732 10.309 -10.694 1.00 74.94 197 LEU A O 1
ATOM 1653 N N . GLU A 1 198 ? -19.962 9.501 -9.007 1.00 73.50 198 GLU A N 1
ATOM 1654 C CA . GLU A 1 198 ? -18.812 8.965 -8.267 1.00 73.50 198 GLU A CA 1
ATOM 1655 C C . GLU A 1 198 ? -18.331 7.617 -8.833 1.00 73.50 198 GLU A C 1
ATOM 1657 O O . GLU A 1 198 ? -17.189 7.215 -8.599 1.00 73.50 198 GLU A O 1
ATOM 1662 N N . ASN A 1 199 ? -19.170 6.934 -9.619 1.00 77.31 199 ASN A N 1
ATOM 1663 C CA . ASN A 1 199 ? -18.869 5.650 -10.238 1.00 77.31 199 ASN A CA 1
ATOM 1664 C C . ASN A 1 199 ? -18.564 5.803 -11.737 1.00 77.31 199 ASN A C 1
ATOM 1666 O O . ASN A 1 199 ? -19.352 5.431 -12.605 1.00 77.31 199 ASN A O 1
ATOM 1670 N N . MET A 1 200 ? -17.369 6.312 -12.049 1.00 76.69 200 MET A N 1
ATOM 1671 C CA . MET A 1 200 ? -16.922 6.496 -13.439 1.00 76.69 200 MET A CA 1
ATOM 1672 C C . MET A 1 200 ? -16.937 5.206 -14.273 1.00 76.69 200 MET A C 1
ATOM 1674 O O . MET A 1 200 ? -17.099 5.280 -15.487 1.00 76.69 200 MET A O 1
ATOM 1678 N N . ALA A 1 201 ? -16.787 4.032 -13.651 1.00 76.75 201 ALA A N 1
ATOM 1679 C CA . ALA A 1 201 ? -16.815 2.758 -14.368 1.00 76.75 201 ALA A CA 1
ATOM 1680 C C . ALA A 1 201 ? -18.197 2.462 -14.977 1.00 76.75 201 ALA A C 1
ATOM 1682 O O . ALA A 1 201 ? -18.270 1.953 -16.090 1.00 76.75 201 ALA A O 1
ATOM 1683 N N . ASP A 1 202 ? -19.275 2.827 -14.279 1.00 78.56 202 ASP A N 1
ATOM 1684 C CA . ASP A 1 202 ? -20.659 2.666 -14.744 1.00 78.56 202 ASP A CA 1
ATOM 1685 C C . ASP A 1 202 ? -20.976 3.622 -15.909 1.00 78.56 202 ASP A C 1
ATOM 1687 O O . ASP A 1 202 ? -21.537 3.210 -16.921 1.00 78.56 202 ASP A O 1
ATOM 1691 N N . ILE A 1 203 ? -20.508 4.875 -15.832 1.00 79.94 203 ILE A N 1
ATOM 1692 C CA . ILE A 1 203 ? -20.634 5.854 -16.929 1.00 79.94 203 ILE A CA 1
ATOM 1693 C C . ILE A 1 203 ? -19.910 5.365 -18.188 1.00 79.94 203 ILE A C 1
ATOM 1695 O O . ILE A 1 203 ? -20.472 5.395 -19.283 1.00 79.94 203 ILE A O 1
ATOM 1699 N N . ILE A 1 204 ? -18.664 4.906 -18.034 1.00 81.19 204 ILE A N 1
ATOM 1700 C CA . ILE A 1 204 ? -17.867 4.391 -19.152 1.00 81.19 204 ILE A CA 1
ATOM 1701 C C . ILE A 1 204 ? -18.542 3.154 -19.750 1.00 81.19 204 ILE A C 1
ATOM 1703 O O . ILE A 1 204 ? -18.636 3.057 -20.970 1.00 81.19 204 ILE A O 1
ATOM 1707 N N . ALA A 1 205 ? -19.038 2.232 -18.920 1.00 80.31 205 ALA A N 1
ATOM 1708 C CA . ALA A 1 205 ? -19.724 1.029 -19.385 1.00 80.31 205 ALA A CA 1
ATOM 1709 C C . ALA A 1 205 ? -21.007 1.354 -20.165 1.00 80.31 205 ALA A C 1
ATOM 1711 O O . ALA A 1 205 ? -21.226 0.774 -21.227 1.00 80.31 205 ALA 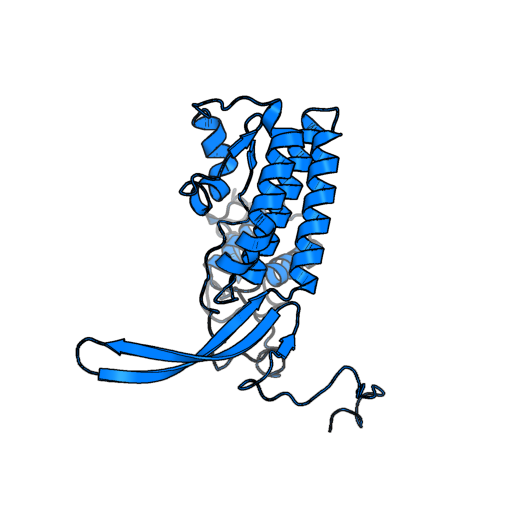A O 1
ATOM 1712 N N . TYR A 1 206 ? -21.808 2.310 -19.683 1.00 81.00 206 TYR A N 1
ATOM 1713 C CA . TYR A 1 206 ? -23.021 2.764 -20.365 1.00 81.00 206 TYR A CA 1
ATOM 1714 C C . TYR A 1 206 ? -22.708 3.292 -21.769 1.00 81.00 206 TYR A C 1
ATOM 1716 O O . TYR A 1 206 ? -23.222 2.760 -22.752 1.00 81.00 206 TYR A O 1
ATOM 1724 N N . PHE A 1 207 ? -21.800 4.267 -21.889 1.00 79.56 207 PHE A N 1
ATOM 1725 C CA . PHE A 1 207 ? -21.454 4.804 -23.206 1.00 79.56 207 PHE A CA 1
ATOM 1726 C C . PHE A 1 207 ? -20.758 3.767 -24.087 1.00 79.56 207 PHE A C 1
ATOM 1728 O O . PHE A 1 207 ? -20.993 3.770 -25.288 1.00 79.56 207 PHE A O 1
ATOM 1735 N N . SER A 1 208 ? -19.970 2.846 -23.517 1.00 76.69 208 SER A N 1
ATOM 1736 C CA . SER A 1 208 ? -19.335 1.746 -24.268 1.00 76.69 208 SER A CA 1
ATOM 1737 C C . SER A 1 208 ? -20.358 0.779 -24.869 1.00 76.69 208 SER A C 1
ATOM 1739 O O . SER A 1 208 ? -20.104 0.191 -25.917 1.00 76.69 208 SER A O 1
ATOM 1741 N N . SER A 1 209 ? -21.507 0.594 -24.211 1.00 70.75 209 SER A N 1
ATOM 1742 C CA . SER A 1 209 ? -22.595 -0.250 -24.718 1.00 70.75 209 SER A CA 1
ATOM 1743 C C . SER A 1 209 ? -23.418 0.422 -25.828 1.00 70.75 209 SER A C 1
ATOM 1745 O O . SER A 1 209 ? -23.987 -0.276 -26.664 1.00 70.75 209 SER A O 1
ATOM 1747 N N . ASP A 1 210 ? -23.405 1.757 -25.882 1.00 65.19 210 ASP A N 1
ATOM 1748 C CA . ASP A 1 210 ? -24.118 2.599 -26.858 1.00 65.19 210 ASP A CA 1
ATOM 1749 C C . ASP A 1 210 ? -23.312 2.844 -28.160 1.00 65.19 210 ASP A C 1
ATOM 1751 O O . ASP A 1 210 ? -23.787 3.468 -29.105 1.00 65.19 210 ASP A O 1
ATOM 1755 N N . VAL A 1 211 ? -22.095 2.287 -28.275 1.00 55.75 211 VAL A N 1
ATOM 1756 C CA . VAL A 1 211 ? -21.176 2.416 -29.440 1.00 55.75 211 VAL A CA 1
ATOM 1757 C C . VAL A 1 211 ? -21.700 1.709 -30.713 1.00 55.75 211 VAL A C 1
ATOM 1759 O O . VAL A 1 211 ? -20.980 1.507 -31.684 1.00 55.75 211 VAL A O 1
ATOM 1762 N N . GLN A 1 212 ? -22.980 1.336 -30.767 1.00 51.56 212 GLN A N 1
ATOM 1763 C CA . GLN A 1 212 ? -23.599 0.702 -31.939 1.00 51.56 212 GLN A CA 1
ATOM 1764 C C . GLN A 1 212 ? -23.856 1.684 -33.102 1.00 51.56 212 GLN A C 1
ATOM 1766 O O . GLN A 1 212 ? -24.215 1.256 -34.200 1.00 51.56 212 GLN A O 1
ATOM 1771 N N . ASN A 1 213 ? -23.636 2.991 -32.918 1.00 56.84 213 ASN A N 1
ATOM 1772 C CA . ASN A 1 213 ? -23.737 3.967 -34.001 1.00 56.84 213 ASN A CA 1
ATOM 1773 C C . ASN A 1 213 ? -22.396 4.116 -34.735 1.00 56.84 213 ASN A C 1
ATOM 1775 O O . ASN A 1 213 ? -21.476 4.767 -34.252 1.00 56.84 213 ASN A O 1
ATOM 1779 N N . ALA A 1 214 ? -22.314 3.590 -35.963 1.00 53.31 214 ALA A N 1
ATOM 1780 C CA . ALA A 1 214 ? -21.126 3.598 -36.836 1.00 53.31 214 ALA A CA 1
ATOM 1781 C C . ALA A 1 214 ? -20.547 4.993 -37.197 1.00 53.31 214 ALA A C 1
ATOM 1783 O O . ALA A 1 214 ? -19.616 5.088 -37.993 1.00 53.31 214 ALA A O 1
ATOM 1784 N N . ARG A 1 215 ? -21.118 6.077 -36.657 1.00 60.88 215 ARG A N 1
ATOM 1785 C CA . ARG A 1 215 ? -20.689 7.471 -36.848 1.00 60.88 215 ARG A CA 1
ATOM 1786 C C . ARG A 1 215 ? -19.929 8.050 -35.657 1.00 60.88 215 ARG A C 1
ATOM 1788 O O . ARG A 1 215 ? -19.400 9.148 -35.788 1.00 60.88 215 ARG A O 1
ATOM 1795 N N . ASP A 1 216 ? -19.890 7.359 -34.522 1.00 68.00 216 ASP A N 1
ATOM 1796 C CA . ASP A 1 216 ? -19.237 7.882 -33.326 1.00 68.00 216 ASP A CA 1
ATOM 1797 C C . ASP A 1 216 ? -17.709 7.837 -33.477 1.00 68.00 216 ASP A C 1
ATOM 1799 O O . ASP A 1 216 ? -17.102 6.770 -33.584 1.00 68.00 216 ASP A O 1
ATOM 1803 N N . THR A 1 217 ? -17.079 9.012 -33.492 1.00 77.56 217 THR A N 1
ATOM 1804 C CA . THR A 1 217 ? -15.621 9.149 -33.436 1.00 77.56 217 THR A CA 1
ATOM 1805 C C . THR A 1 217 ? -15.122 8.945 -32.002 1.00 77.56 217 THR A C 1
ATOM 1807 O O . THR A 1 217 ? -15.857 9.136 -31.028 1.00 77.56 217 THR A O 1
ATOM 1810 N N . THR A 1 218 ? -13.843 8.591 -31.844 1.00 78.94 218 THR A N 1
ATOM 1811 C CA . THR A 1 218 ? -13.204 8.507 -30.517 1.00 78.94 218 THR A CA 1
ATOM 1812 C C . THR A 1 218 ? -13.294 9.836 -29.763 1.00 78.94 218 THR A C 1
ATOM 1814 O O . THR A 1 218 ? -13.513 9.851 -28.556 1.00 78.94 218 THR A O 1
ATOM 1817 N N . GLU A 1 219 ? -13.178 10.953 -30.482 1.00 83.75 219 GLU A N 1
ATOM 1818 C CA . GLU A 1 219 ? -13.281 12.301 -29.922 1.00 83.75 219 GLU A CA 1
ATOM 1819 C C . GLU A 1 219 ? -14.691 12.591 -29.394 1.00 83.75 219 GLU A C 1
ATOM 1821 O O . GLU A 1 219 ? -14.851 13.033 -28.256 1.00 83.75 219 GLU A O 1
ATOM 1826 N N . LEU A 1 220 ? -15.730 12.243 -30.162 1.00 84.56 220 LEU A N 1
ATOM 1827 C CA . LEU A 1 220 ? -17.114 12.393 -29.722 1.00 84.56 220 LEU A CA 1
ATOM 1828 C C . LEU A 1 220 ? -17.398 11.569 -28.459 1.00 84.56 220 LEU A C 1
ATOM 1830 O O . LEU A 1 220 ? -18.108 12.027 -27.564 1.00 84.56 220 LEU A O 1
ATOM 1834 N N . TYR A 1 221 ? -16.827 10.369 -28.356 1.00 85.44 221 TYR A N 1
ATOM 1835 C CA . TYR A 1 221 ? -16.969 9.506 -27.184 1.00 85.44 221 TYR A CA 1
ATOM 1836 C C . TYR A 1 221 ? -16.371 10.133 -25.912 1.00 85.44 221 TYR A C 1
ATOM 1838 O O . TYR A 1 221 ? -17.014 10.165 -24.856 1.00 85.44 221 TYR A O 1
ATOM 1846 N N . GLU A 1 222 ? -15.163 10.689 -26.009 1.00 85.31 222 GLU A N 1
ATOM 1847 C CA . GLU A 1 222 ? -14.517 11.404 -24.903 1.00 85.31 222 GLU A CA 1
ATOM 1848 C C . GLU A 1 222 ? -15.298 12.668 -24.508 1.00 85.31 222 GLU A C 1
ATOM 1850 O O . GLU A 1 222 ? -15.501 12.938 -23.314 1.00 85.31 222 GLU A O 1
ATOM 1855 N N . SER A 1 223 ? -15.803 13.404 -25.503 1.00 89.19 223 SER A N 1
ATOM 1856 C CA . SER A 1 223 ? -16.652 14.582 -25.316 1.00 89.19 223 SER A CA 1
ATOM 1857 C C . SER A 1 223 ? -17.974 14.239 -24.621 1.00 89.19 223 SER A C 1
ATOM 1859 O O . SER A 1 223 ? -18.363 14.953 -23.695 1.00 89.19 223 SER A O 1
ATOM 1861 N N . LYS A 1 224 ? -18.632 13.124 -24.978 1.00 88.25 224 LYS A N 1
ATOM 1862 C CA . LYS A 1 224 ? -19.865 12.626 -24.330 1.00 88.25 224 LYS A CA 1
ATOM 1863 C C . LYS A 1 224 ? -19.653 12.375 -22.837 1.00 88.25 224 LYS A C 1
ATOM 1865 O O . LYS A 1 224 ? -20.360 12.943 -22.004 1.00 88.25 224 LYS A O 1
ATOM 1870 N N . ILE A 1 225 ? -18.640 11.587 -22.472 1.00 87.88 225 ILE A N 1
ATOM 1871 C CA . ILE A 1 225 ? -18.351 11.282 -21.060 1.00 87.88 225 ILE A CA 1
ATOM 1872 C C . ILE A 1 225 ? -18.054 12.571 -20.289 1.00 87.88 225 ILE A C 1
ATOM 1874 O O . ILE A 1 225 ? -18.632 12.821 -19.228 1.00 87.88 225 ILE A O 1
ATOM 1878 N N . SER A 1 226 ? -17.183 13.414 -20.846 1.00 88.81 226 SER A N 1
ATOM 1879 C CA . SER A 1 226 ? -16.792 14.681 -20.226 1.00 88.81 226 SER A CA 1
ATOM 1880 C C . SER A 1 226 ? -17.992 15.607 -20.025 1.00 88.81 226 SER A C 1
ATOM 1882 O O . SER A 1 226 ? -18.107 16.260 -18.983 1.00 88.81 226 SER A O 1
ATOM 1884 N N . ARG A 1 227 ? -18.917 15.648 -20.992 1.00 90.62 227 ARG A N 1
ATOM 1885 C CA . ARG A 1 227 ? -20.107 16.498 -20.941 1.00 90.62 227 ARG A CA 1
ATOM 1886 C C . ARG A 1 227 ? -21.152 15.983 -19.958 1.00 90.62 227 ARG A C 1
ATOM 1888 O O . ARG A 1 227 ? -21.716 16.794 -19.229 1.00 90.62 227 ARG A O 1
ATOM 1895 N N . LEU A 1 228 ? -21.354 14.668 -19.856 1.00 88.69 228 LEU A N 1
ATOM 1896 C CA . LEU A 1 228 ? -22.262 14.086 -18.859 1.00 88.69 228 LEU A CA 1
ATOM 1897 C C . LEU A 1 228 ? -21.818 14.461 -17.440 1.00 88.69 228 LEU A C 1
ATOM 1899 O O . LEU A 1 228 ? -22.627 14.878 -16.607 1.00 88.69 228 LEU A O 1
ATOM 1903 N N . VAL A 1 229 ? -20.512 14.354 -17.179 1.00 87.56 229 VAL A N 1
ATOM 1904 C CA . VAL A 1 229 ? -19.923 14.690 -15.879 1.00 87.56 229 VAL A CA 1
ATOM 1905 C C . VAL A 1 229 ? -20.029 16.190 -15.603 1.00 87.56 229 VAL A C 1
ATOM 1907 O O . VAL A 1 229 ? -20.434 16.581 -14.507 1.00 87.56 229 VAL A O 1
ATOM 1910 N N . SER A 1 230 ? -19.724 17.044 -16.585 1.00 88.06 230 SER A N 1
ATOM 1911 C CA . SER A 1 230 ? -19.783 18.499 -16.395 1.00 88.06 230 SER A CA 1
ATOM 1912 C C . SER A 1 230 ? -21.209 19.027 -16.220 1.00 88.06 230 SER A C 1
ATOM 1914 O O . SER A 1 230 ? -21.430 19.934 -15.417 1.00 88.06 230 SER A O 1
ATOM 1916 N N . GLN A 1 231 ? -22.188 18.411 -16.887 1.00 87.62 231 GLN A N 1
ATOM 1917 C CA . GLN A 1 231 ? -23.619 18.689 -16.719 1.00 87.62 231 GLN A CA 1
ATOM 1918 C C . GLN A 1 231 ? -24.214 18.037 -15.463 1.00 87.62 231 GLN A C 1
ATOM 1920 O O . GLN A 1 231 ? -25.398 18.205 -15.179 1.00 87.62 231 GLN A O 1
ATOM 1925 N N . LYS A 1 232 ? -23.400 17.324 -14.675 1.00 87.56 232 LYS A N 1
ATOM 1926 C CA . LYS A 1 232 ? -23.810 16.617 -13.457 1.00 87.56 232 LYS A CA 1
ATOM 1927 C C . LYS A 1 232 ? -24.958 15.629 -13.695 1.00 87.56 232 LYS A C 1
ATOM 1929 O O . LYS A 1 232 ? -25.856 15.535 -12.861 1.00 87.56 232 LYS A O 1
ATOM 1934 N N . ALA A 1 233 ? -24.919 14.918 -14.824 1.00 85.06 233 ALA A N 1
ATOM 1935 C CA . ALA A 1 233 ? -25.965 13.991 -15.255 1.00 85.06 233 ALA A CA 1
ATOM 1936 C C . ALA A 1 233 ? -27.370 14.626 -15.272 1.00 85.06 233 ALA A C 1
ATOM 1938 O O . ALA A 1 233 ? -28.353 14.006 -14.867 1.00 85.06 233 ALA A O 1
ATOM 1939 N N . LYS A 1 234 ? -27.461 15.883 -15.723 1.00 87.88 234 LYS A N 1
ATOM 1940 C CA . LYS A 1 234 ? -28.718 16.608 -15.926 1.00 87.88 234 LYS A CA 1
ATOM 1941 C C . LYS A 1 234 ? -28.859 17.042 -17.374 1.00 87.88 234 LYS A C 1
ATOM 1943 O O . LYS A 1 234 ? -27.876 17.403 -18.016 1.00 87.88 234 LYS A O 1
ATOM 1948 N N . CYS A 1 235 ? -30.094 17.050 -17.854 1.00 86.56 235 CYS A N 1
ATOM 1949 C CA . CYS A 1 235 ? -30.440 17.526 -19.180 1.00 86.56 235 CYS A CA 1
ATOM 1950 C C . CYS A 1 235 ? -30.024 18.992 -19.336 1.00 86.56 235 CYS A C 1
ATOM 1952 O O . CYS A 1 235 ? -30.378 19.834 -18.505 1.00 86.56 235 CYS A O 1
ATOM 1954 N N . TYR A 1 236 ? -29.310 19.316 -20.418 1.00 89.25 236 TYR A N 1
ATOM 1955 C CA . TYR A 1 236 ? -28.813 20.673 -20.659 1.00 89.25 236 TYR A CA 1
ATOM 1956 C C . TYR A 1 236 ? -29.922 21.738 -20.652 1.00 89.25 236 TYR A C 1
ATOM 1958 O O . TYR A 1 236 ? -29.712 22.852 -20.173 1.00 89.25 236 TYR A O 1
ATOM 1966 N N . ILE A 1 237 ? -31.108 21.390 -21.158 1.00 86.38 237 ILE A N 1
ATOM 1967 C CA . ILE A 1 237 ? -32.230 22.323 -21.312 1.00 86.38 237 ILE A CA 1
ATOM 1968 C C . ILE A 1 237 ? -33.101 22.338 -20.054 1.00 86.38 237 ILE A C 1
ATOM 1970 O O . ILE A 1 237 ? -33.301 23.390 -19.455 1.00 86.38 237 ILE A O 1
ATOM 1974 N N . THR A 1 238 ? -33.632 21.179 -19.649 1.00 86.56 238 THR A N 1
ATOM 1975 C CA . THR A 1 238 ? -34.630 21.106 -18.567 1.00 86.56 238 THR A CA 1
ATOM 1976 C C . THR A 1 238 ? -34.009 21.116 -17.175 1.00 86.56 238 THR A C 1
ATOM 1978 O O . THR A 1 238 ? -34.724 21.316 -16.197 1.00 86.56 238 THR A O 1
ATOM 1981 N N . GLN A 1 239 ? -32.694 20.883 -17.068 1.00 86.38 239 GLN A N 1
ATOM 1982 C CA . GLN A 1 239 ? -31.960 20.748 -15.804 1.00 86.38 239 GLN A CA 1
ATOM 1983 C C . GLN A 1 239 ? -32.467 19.607 -14.901 1.00 86.38 239 GLN A C 1
ATOM 1985 O O . GLN A 1 239 ? -32.079 19.512 -13.732 1.00 86.38 239 GLN A O 1
ATOM 1990 N N . GLN A 1 240 ? -33.308 18.719 -15.439 1.00 83.25 240 GLN A N 1
ATOM 1991 C CA . GLN A 1 240 ? -33.776 17.520 -14.754 1.00 83.25 240 GLN A CA 1
ATOM 1992 C C . GLN A 1 240 ? -32.720 16.405 -14.824 1.00 83.25 240 GLN A C 1
ATOM 1994 O O . GLN A 1 240 ? -31.928 16.387 -15.771 1.00 83.25 240 GLN A O 1
ATOM 1999 N N . PRO A 1 241 ? -32.667 15.496 -13.831 1.00 84.62 241 PRO A N 1
ATOM 2000 C CA . PRO A 1 241 ? -31.770 14.342 -13.862 1.00 84.62 241 PRO A CA 1
ATOM 2001 C C . PRO A 1 241 ? -31.990 13.484 -15.112 1.00 84.62 241 PRO A C 1
ATOM 2003 O O . PRO A 1 241 ? -33.131 13.214 -15.477 1.00 84.62 241 PRO A O 1
ATOM 2006 N N . LEU A 1 242 ? -30.898 13.066 -15.751 1.00 84.69 242 LEU A N 1
ATOM 2007 C CA . LEU A 1 242 ? -30.928 12.197 -16.926 1.00 84.69 242 LEU A CA 1
ATOM 2008 C C . LEU A 1 242 ? -31.136 10.741 -16.528 1.00 84.69 242 LEU A C 1
ATOM 2010 O O . LEU A 1 242 ? -30.453 10.236 -15.633 1.00 84.69 242 LEU A O 1
ATOM 2014 N N . ILE A 1 243 ? -32.024 10.078 -17.262 1.00 82.12 243 ILE A N 1
ATOM 2015 C CA . ILE A 1 243 ? -32.354 8.664 -17.120 1.00 82.12 243 ILE A CA 1
ATOM 2016 C C . ILE A 1 243 ? -31.591 7.870 -18.194 1.00 82.12 243 ILE A C 1
ATOM 2018 O O . ILE A 1 243 ? -31.586 8.225 -19.372 1.00 82.12 243 ILE A O 1
ATOM 2022 N N . LYS A 1 244 ? -30.918 6.796 -17.786 1.00 77.00 244 LYS A N 1
ATOM 2023 C CA . LYS A 1 244 ? -30.236 5.807 -18.621 1.00 77.00 244 LYS A CA 1
ATOM 2024 C C . LYS A 1 244 ? -31.254 5.235 -19.608 1.00 77.00 244 LYS A C 1
ATOM 2026 O O . LYS A 1 244 ? -32.307 4.758 -19.208 1.00 77.00 244 LYS A O 1
ATOM 2031 N N . GLY A 1 245 ? -30.934 5.288 -20.897 1.00 76.12 245 GLY A N 1
ATOM 2032 C CA . GLY A 1 245 ? -31.826 4.882 -21.988 1.00 76.12 245 GLY A CA 1
ATOM 2033 C C . GLY A 1 245 ? -32.599 6.029 -22.650 1.00 76.12 245 GLY A C 1
ATOM 2034 O O . GLY A 1 245 ? -33.006 5.877 -23.796 1.00 76.12 245 GLY A O 1
ATOM 2035 N N . GLU A 1 246 ? -32.734 7.191 -22.000 1.00 77.00 246 GLU A N 1
ATOM 2036 C CA . GLU A 1 246 ? -33.384 8.387 -22.576 1.00 77.00 246 GLU A CA 1
ATOM 2037 C C . GLU A 1 246 ? -32.383 9.480 -22.977 1.00 77.00 246 GLU A C 1
ATOM 2039 O O . GLU A 1 246 ? -32.766 10.596 -23.327 1.00 77.00 246 GLU A O 1
ATOM 2044 N N . ILE A 1 247 ? -31.089 9.166 -22.931 1.00 83.44 247 ILE A N 1
ATOM 2045 C CA . ILE A 1 247 ? -30.032 10.132 -23.204 1.00 83.44 247 ILE A CA 1
ATOM 2046 C C . ILE A 1 247 ? -29.836 10.308 -24.702 1.00 83.44 247 ILE A C 1
ATOM 2048 O O . ILE A 1 247 ? -29.532 9.349 -25.411 1.00 83.44 247 ILE A O 1
ATOM 2052 N N . ALA A 1 248 ? -29.865 11.558 -25.153 1.00 84.62 248 ALA A N 1
ATOM 2053 C CA . ALA A 1 248 ? -29.466 11.922 -26.502 1.00 84.62 248 ALA A CA 1
ATOM 2054 C C . ALA A 1 248 ? -28.269 12.878 -26.485 1.00 84.62 248 ALA A C 1
ATOM 2056 O O . ALA A 1 248 ? -28.235 13.879 -25.768 1.00 84.62 248 ALA A O 1
ATOM 2057 N N . THR A 1 249 ? -27.271 12.583 -27.318 1.00 87.06 249 THR A N 1
ATOM 2058 C CA . THR A 1 249 ? -26.156 13.505 -27.568 1.00 87.06 249 THR A CA 1
ATOM 2059 C C . THR A 1 249 ? -26.480 14.368 -28.778 1.00 87.06 249 THR A C 1
ATOM 2061 O O . THR A 1 249 ? -26.856 13.850 -29.829 1.00 87.06 249 THR A O 1
ATOM 2064 N N . HIS A 1 250 ? -26.299 15.679 -28.650 1.00 87.19 250 HIS A N 1
ATOM 2065 C CA . HIS A 1 250 ? -26.509 16.627 -29.737 1.00 87.19 250 HIS A CA 1
ATOM 2066 C C . HIS A 1 250 ? -25.317 17.562 -29.896 1.00 87.19 250 HIS A C 1
ATOM 2068 O O . HIS A 1 250 ? -24.669 17.935 -28.918 1.00 87.19 250 HIS A O 1
ATOM 2074 N N . HIS A 1 251 ? -25.082 17.998 -31.130 1.00 89.94 251 HIS A N 1
ATOM 2075 C CA . HIS A 1 251 ? -24.190 19.116 -31.404 1.00 89.94 251 HIS A CA 1
ATOM 2076 C C . HIS A 1 251 ? -24.949 20.441 -31.329 1.00 89.94 251 HIS A C 1
ATOM 2078 O O . HIS A 1 251 ? -26.073 20.538 -31.825 1.00 89.94 251 HIS A O 1
ATOM 2084 N N . ILE A 1 252 ? -24.329 21.472 -30.752 1.00 89.06 252 ILE A N 1
ATOM 2085 C CA . ILE A 1 252 ? -24.863 22.842 -30.732 1.00 89.06 252 ILE A CA 1
ATOM 2086 C C . ILE A 1 252 ? -24.930 23.373 -32.169 1.00 89.06 252 ILE A C 1
ATOM 2088 O O . ILE A 1 252 ? -25.979 23.821 -32.631 1.00 89.06 252 ILE A O 1
ATOM 2092 N N . THR A 1 253 ? -23.819 23.253 -32.896 1.00 89.38 253 THR A N 1
ATOM 2093 C CA . THR A 1 253 ? -23.752 23.442 -34.344 1.00 89.38 253 THR A CA 1
ATOM 2094 C C . THR A 1 253 ? -23.724 22.066 -35.003 1.00 89.38 253 THR A C 1
ATOM 2096 O O . THR A 1 253 ? -22.764 21.326 -34.786 1.00 89.38 253 THR A O 1
ATOM 2099 N N . PRO A 1 254 ? -24.736 21.688 -35.805 1.00 88.25 254 PRO A N 1
ATOM 2100 C CA . PRO A 1 254 ? -24.751 20.395 -36.481 1.00 88.25 254 PRO A CA 1
ATOM 2101 C C . PRO A 1 254 ? -23.525 20.193 -37.377 1.00 88.25 254 PRO A C 1
ATOM 2103 O O . PRO A 1 254 ? -23.077 21.130 -38.040 1.00 88.25 254 PRO A O 1
ATOM 2106 N N . VAL A 1 255 ? -23.050 18.950 -37.488 1.00 84.50 255 VAL A N 1
ATOM 2107 C CA . VAL A 1 255 ? -21.911 18.584 -38.354 1.00 84.50 255 VAL A CA 1
ATOM 2108 C C . VAL A 1 255 ? -22.144 19.002 -39.813 1.00 84.50 255 VAL A C 1
ATOM 2110 O O . VAL A 1 255 ? -21.243 19.511 -40.473 1.00 84.50 255 VAL A O 1
ATOM 2113 N N . SER A 1 256 ? -23.387 18.919 -40.305 1.00 86.00 256 SER A N 1
ATOM 2114 C CA . SER A 1 256 ? -23.762 19.370 -41.658 1.00 86.00 256 SER A CA 1
ATOM 2115 C C . SER A 1 256 ? -23.586 20.877 -41.897 1.00 86.00 256 SER A C 1
ATOM 2117 O O . SER A 1 256 ? -23.662 21.325 -43.037 1.00 86.00 256 SER A O 1
ATOM 2119 N N . LYS A 1 257 ? -23.398 21.668 -40.834 1.00 87.00 257 LYS A N 1
ATOM 2120 C CA . LYS A 1 257 ? -23.142 23.115 -40.866 1.00 87.00 257 LYS A CA 1
ATOM 2121 C C . LYS A 1 257 ? -21.712 23.467 -40.426 1.00 87.00 257 LYS A C 1
ATOM 2123 O O . LYS A 1 257 ? -21.452 24.622 -40.109 1.00 87.00 257 LYS A O 1
ATOM 2128 N N . GLY A 1 258 ? -20.801 22.489 -40.409 1.00 85.44 258 GLY A N 1
ATOM 2129 C CA . GLY A 1 258 ? -19.396 22.682 -40.035 1.00 85.44 258 GLY A CA 1
ATOM 2130 C C . GLY A 1 258 ? -19.105 22.554 -38.538 1.00 85.44 258 GLY A C 1
ATOM 2131 O O . GLY A 1 258 ? -18.045 22.985 -38.098 1.00 85.44 258 GLY A O 1
ATOM 2132 N N . GLY A 1 259 ? -20.027 21.993 -37.750 1.00 87.75 259 GLY A N 1
ATOM 2133 C CA . GLY A 1 259 ? -19.769 21.684 -36.344 1.00 87.75 259 GLY A CA 1
ATOM 2134 C C . GLY A 1 259 ? -18.785 20.527 -36.151 1.00 87.75 259 GLY A C 1
ATOM 2135 O O . GLY A 1 259 ? -18.756 19.593 -36.953 1.00 87.75 259 GLY A O 1
ATOM 2136 N N . THR A 1 260 ? -18.010 20.590 -35.069 1.00 88.06 260 THR A N 1
ATOM 2137 C CA . THR A 1 260 ? -16.991 19.602 -34.672 1.00 88.06 260 THR A CA 1
ATOM 2138 C C . THR A 1 260 ? -17.480 18.706 -33.528 1.00 88.06 260 THR A C 1
ATOM 2140 O O . THR A 1 260 ? -18.441 19.047 -32.836 1.00 88.06 260 THR A O 1
ATOM 2143 N N . ASP A 1 261 ? -16.805 17.574 -33.303 1.00 87.44 261 ASP A N 1
ATOM 2144 C CA . ASP A 1 261 ? -17.034 16.670 -32.157 1.00 87.44 261 ASP A CA 1
ATOM 2145 C C . ASP A 1 261 ? -16.340 17.144 -30.863 1.00 87.44 261 ASP A C 1
ATOM 2147 O O . ASP A 1 261 ? -16.343 16.452 -29.838 1.00 87.44 261 ASP A O 1
ATOM 2151 N N . GLU A 1 262 ? -15.764 18.347 -30.900 1.00 88.88 262 GLU A N 1
ATOM 2152 C CA . GLU A 1 262 ? -15.096 18.968 -29.768 1.00 88.88 262 GLU A CA 1
ATOM 2153 C C . GLU A 1 262 ? -16.062 19.153 -28.601 1.00 88.88 262 GLU A C 1
ATOM 2155 O O . GLU A 1 262 ? -17.242 19.481 -28.767 1.00 88.88 262 GLU A O 1
ATOM 2160 N N . TYR A 1 263 ? -15.517 19.014 -27.393 1.00 87.75 263 TYR A N 1
ATOM 2161 C CA . TYR A 1 263 ? -16.266 19.104 -26.146 1.00 87.75 263 TYR A CA 1
ATOM 2162 C C . TYR A 1 263 ? -17.228 20.294 -26.125 1.00 87.75 263 TYR A C 1
ATOM 2164 O O . TYR A 1 263 ? -18.393 20.114 -25.779 1.00 87.75 263 TYR A O 1
ATOM 2172 N N . GLU A 1 264 ? -16.773 21.485 -26.532 1.00 88.69 264 GLU A N 1
ATOM 2173 C CA . GLU A 1 264 ? -17.545 22.734 -26.504 1.00 88.69 264 GLU A CA 1
ATOM 2174 C C . GLU A 1 264 ? -18.822 22.685 -27.346 1.00 88.69 264 GLU A C 1
ATOM 2176 O O . GLU A 1 264 ? -19.832 23.257 -26.935 1.00 88.69 264 GLU A O 1
ATOM 2181 N N . ASN A 1 265 ? -18.803 21.947 -28.457 1.00 89.75 265 ASN A N 1
ATOM 2182 C CA . ASN A 1 265 ? -19.913 21.841 -29.395 1.00 89.75 265 ASN A CA 1
ATOM 2183 C C . ASN A 1 265 ? -20.870 20.679 -29.074 1.00 89.75 265 ASN A C 1
ATOM 2185 O O . ASN A 1 265 ? -21.886 20.542 -29.746 1.00 89.75 265 ASN A O 1
ATOM 2189 N N . VAL A 1 266 ? -20.596 19.860 -28.054 1.00 90.44 266 VAL A N 1
ATOM 2190 C CA . VAL A 1 266 ? -21.417 18.695 -27.677 1.00 90.44 266 VAL A CA 1
ATOM 2191 C C . VAL A 1 266 ? -22.241 18.981 -26.421 1.00 90.44 266 VAL A C 1
ATOM 2193 O O . VAL A 1 266 ? -21.717 19.484 -25.428 1.00 90.44 266 VAL A O 1
ATOM 2196 N N . ILE A 1 267 ? -23.523 18.612 -26.426 1.00 90.88 267 ILE A N 1
ATOM 2197 C CA . ILE A 1 267 ? -24.440 18.679 -25.278 1.00 90.88 267 ILE A CA 1
ATOM 2198 C C . ILE A 1 267 ? -25.198 17.360 -25.101 1.00 90.88 267 ILE A C 1
ATOM 2200 O O . ILE A 1 267 ? -25.441 16.639 -26.068 1.00 90.88 267 ILE A O 1
ATOM 2204 N N . ILE A 1 268 ? -25.597 17.065 -23.862 1.00 89.12 268 ILE A N 1
ATOM 2205 C CA . ILE A 1 268 ? -26.412 15.896 -23.533 1.00 89.12 268 ILE A CA 1
ATOM 2206 C C . ILE A 1 268 ? -27.801 16.343 -23.071 1.00 89.12 268 ILE A C 1
ATOM 2208 O O . ILE A 1 268 ? -27.946 17.288 -22.283 1.00 89.12 268 ILE A O 1
ATOM 2212 N N . ARG A 1 269 ? -28.822 15.689 -23.623 1.00 85.69 269 ARG A N 1
ATOM 2213 C CA . ARG A 1 269 ? -30.235 15.926 -23.353 1.00 85.69 269 ARG A CA 1
ATOM 2214 C C . ARG A 1 269 ? -30.895 14.687 -22.781 1.00 85.69 269 ARG A C 1
ATOM 2216 O O . ARG A 1 269 ? -30.485 13.575 -23.177 1.00 85.69 269 ARG A O 1
#

Sequence (269 aa):
MVERKSKIRCSTEKTKIIDLSTEFAEFLGFKFKLSNRVKVTRKSKSKKYIIDSHVSDEALKNIKEKLYKQIDYIATAGDNTTFHKAIQIYNSMVMGFHNYYRVAHSVNNDFSKIGWDIQKKLYNRVLKDYPRRNETPEKIKQCYKAIVQKYGKSKELKWCNGIPIIPLRYVQFQHPKFYNEGYNLYDDNNTLDTFNLENMADIIAYFSSDVQNARDTTELYESKISRLVSQKAKCYITQQPLIKGEIATHHITPVSKGGTDEYENVIIR

pLDDT: mean 82.27, std 13.85, range [42.66, 97.75]

Secondary structure (DSSP, 8-state):
--TTTSS-PPPTTT-----TTTS-EEETTEEEEEEEEEEEETTEEEEEEEEEEEE-HHHHHHHHHHHHHHHHHHHH--SHHHHHHHHHHHHHHHHHHHHHHTTSTTHHHHHHHHHHHHHHHHHHHTGGGS---S---HHHHHHTHHHHHHHTT-TT-EEETTEEE--TT-----PPPPP-BTB-TT-TTT--SB--TT-HHHHHHHHHHSTT-TT--HHHHHHHHHHHHHTTTB-TTT-PBPBTTS--EEESS-GGGT--SSGGGEEE-

Radius of gyration: 25.69 Å; chains: 1; bounding box: 60×46×74 Å

Foldseek 3Di:
DPCVPDVDDDDPVVDDDDQLQPDWDDDPQKTKGWDFDFDDDPVDTDTDTDIQMEGHPVVLVVLLVVLLVLLLLLLPDPDPVSNQVSLVVSQVSLVVCLVVCLQHPCHLVSLVVSQVVSLVSNCVRACVVPPQPVDQPVVLCVVVVVQCVQQVPPPSFGDGPSDTHHRSSSRHRDHDDDDPVPDDPPPPVVPQQFDDLVCLVVLLVLLVVVVPPPPDDPLLSVLVSVQCNVLVCAAPPPRHHHGRPPKDKDFCQDVVRVTDSHNVRIHID

Organism: NCBI:txid2897707